Protein AF-0000000078261841 (afdb_homodimer)

Secondary structure (DSSP, 8-state):
-HHHHHHHHHHHHHHHHHHHHHHHHHHHHHHHHHHHHTTSTT-HHHHHHHHHHHHHHHHHHHHHHHHHHHHHHHHHHHHHHHHHHHHHHHHHHHHHHHHHHHHHH-/-HHHHHHHHHHHHHHHHHHHHHHHHHHHHHHHHHHHHTTSTT-HHHHHHHHHHHHHHHHHHHHHHHHHHHHHHHHHHHHHHHHHHHHHHHHHHHHHHHHHHHHHH-

Organism: Caenorhabditis remanei (NCBI:txid31234)

Sequence (212 aa):
MSTQEIVYHQQKIDQIVRKLVDLDLELENVRETLQELSSNPGDPVANQIRKNCERLVEFLWAFRRNLLNQKIISEHMVEILEVDYHLESEIAGLQLERQILRDHRCMSTQEIVYHQQKIDQIVRKLVDLDLELENVRETLQELSSNPGDPVANQIRKNCERLVEFLWAFRRNLLNQKIISEHMVEILEVDYHLESEIAGLQLERQILRDHRC

Radius of gyration: 27.61 Å; Cα contacts (8 Å, |Δi|>4): 151; chains: 2; bounding box: 21×91×56 Å

Solvent-accessible surface area (backbone atoms only — not comparable to full-atom values): 11273 Å² total; per-residue (Å²): 117,54,64,62,53,38,50,51,35,54,50,49,40,52,52,46,53,54,50,48,52,55,48,52,52,51,50,50,53,48,52,51,52,49,59,61,50,70,73,51,83,82,41,68,68,51,51,52,51,45,53,49,45,55,52,40,49,53,47,50,51,53,45,49,53,50,48,52,51,51,38,53,50,34,53,51,48,40,55,52,43,58,51,47,55,54,47,52,50,53,44,51,52,44,51,51,52,51,54,54,56,54,59,66,74,97,116,54,64,62,52,38,50,52,35,53,51,49,40,53,53,45,53,54,50,48,52,54,46,52,52,50,51,51,53,47,53,53,51,47,59,60,50,70,74,53,82,82,44,68,66,51,52,52,51,45,53,49,46,54,50,40,51,53,46,51,52,53,44,50,53,52,47,52,52,51,38,53,52,34,54,51,48,41,54,53,42,58,52,46,53,54,46,53,51,52,44,51,53,45,52,50,52,51,51,55,56,53,60,67,72,95

pLDDT: mean 90.57, std 9.35, range [51.12, 98.5]

Structure (mmCIF, N/CA/C/O backbone):
data_AF-0000000078261841-model_v1
#
loop_
_entity.id
_entity.type
_entity.pdbx_description
1 polymer 'Uncharacterized protein'
#
loop_
_atom_site.group_PDB
_atom_site.id
_atom_site.type_symbol
_atom_site.label_atom_id
_atom_site.label_alt_id
_atom_site.label_comp_id
_atom_site.label_asym_id
_atom_site.label_entity_id
_atom_site.label_seq_id
_atom_site.pdbx_PDB_ins_code
_atom_site.Cartn_x
_atom_site.Cartn_y
_atom_site.Cartn_z
_atom_site.occupancy
_atom_site.B_iso_or_equiv
_atom_site.auth_seq_id
_atom_site.auth_comp_id
_atom_site.auth_asym_id
_atom_site.auth_atom_id
_atom_site.pdbx_PDB_model_num
ATOM 1 N N . MET A 1 1 ? 2.568 -6.383 -14.93 1 58.72 1 MET A N 1
ATOM 2 C CA . MET A 1 1 ? 1.648 -5.625 -14.086 1 58.72 1 MET A CA 1
ATOM 3 C C . MET A 1 1 ? 2.342 -5.148 -12.812 1 58.72 1 MET A C 1
ATOM 5 O O . MET A 1 1 ? 2.207 -3.984 -12.43 1 58.72 1 MET A O 1
ATOM 9 N N . SER A 1 2 ? 3.473 -5.891 -12.43 1 72.06 2 SER A N 1
ATOM 10 C CA . SER A 1 2 ? 4.082 -5.641 -11.125 1 72.06 2 SER A CA 1
ATOM 11 C C . SER A 1 2 ? 5.008 -4.43 -11.172 1 72.06 2 SER A C 1
ATOM 13 O O . SER A 1 2 ? 5.035 -3.629 -10.234 1 72.06 2 SER A O 1
ATOM 15 N N . THR A 1 3 ? 5.422 -4.148 -12.406 1 82.44 3 THR A N 1
ATOM 16 C CA . THR A 1 3 ? 6.414 -3.08 -12.461 1 82.44 3 THR A CA 1
ATOM 17 C C . THR A 1 3 ? 5.754 -1.719 -12.273 1 82.44 3 THR A C 1
ATOM 19 O O . THR A 1 3 ? 6.277 -0.862 -11.562 1 82.44 3 THR A O 1
ATOM 22 N N . GLN A 1 4 ? 4.648 -1.583 -12.898 1 88.25 4 GLN A N 1
ATOM 23 C CA . GLN A 1 4 ? 3.924 -0.321 -12.773 1 88.25 4 GLN A CA 1
ATOM 24 C C . GLN A 1 4 ? 3.482 -0.08 -11.336 1 88.25 4 GLN A C 1
ATOM 26 O O . GLN A 1 4 ? 3.537 1.049 -10.844 1 88.25 4 GLN A O 1
ATOM 31 N N . GLU A 1 5 ? 3.086 -1.089 -10.719 1 92.81 5 GLU A N 1
ATOM 32 C CA . GLU A 1 5 ? 2.664 -0.975 -9.32 1 92.81 5 GLU A CA 1
ATOM 33 C C . GLU A 1 5 ? 3.842 -0.625 -8.422 1 92.81 5 GLU A C 1
ATOM 35 O O . GLU A 1 5 ? 3.707 0.188 -7.5 1 92.81 5 GLU A O 1
ATOM 40 N N . ILE A 1 6 ? 4.984 -1.213 -8.711 1 94.19 6 ILE A N 1
ATOM 41 C CA . ILE A 1 6 ? 6.188 -0.918 -7.941 1 94.19 6 ILE A CA 1
ATOM 42 C C . ILE A 1 6 ? 6.551 0.557 -8.094 1 94.19 6 ILE A C 1
ATOM 44 O O . ILE A 1 6 ? 6.82 1.244 -7.109 1 94.19 6 ILE A O 1
ATOM 48 N N . VAL A 1 7 ? 6.508 1.006 -9.289 1 95.19 7 VAL A N 1
ATOM 49 C CA . VAL A 1 7 ? 6.828 2.4 -9.57 1 95.19 7 VAL A CA 1
ATOM 50 C C . VAL A 1 7 ? 5.852 3.314 -8.828 1 95.19 7 VAL A C 1
ATOM 52 O O . VAL A 1 7 ? 6.254 4.328 -8.258 1 95.19 7 VAL A O 1
ATOM 55 N N . TYR A 1 8 ? 4.555 3 -8.914 1 94.62 8 TYR A N 1
ATOM 56 C CA . TYR A 1 8 ? 3.545 3.771 -8.203 1 94.62 8 TYR A CA 1
ATOM 57 C C . TYR A 1 8 ? 3.908 3.92 -6.734 1 94.62 8 TYR A C 1
ATOM 59 O O . TYR A 1 8 ? 3.889 5.027 -6.191 1 94.62 8 TYR A O 1
ATOM 67 N N . HIS A 1 9 ? 4.246 2.865 -6.098 1 96.56 9 HIS A N 1
ATOM 68 C CA . HIS A 1 9 ? 4.543 2.912 -4.668 1 96.56 9 HIS A CA 1
ATOM 69 C C . HIS A 1 9 ? 5.852 3.648 -4.402 1 96.56 9 HIS A C 1
ATOM 71 O O . HIS A 1 9 ? 5.984 4.34 -3.391 1 96.56 9 HIS A O 1
ATOM 77 N N . GLN A 1 10 ? 6.816 3.51 -5.277 1 96.81 10 GLN A N 1
ATOM 78 C CA . GLN A 1 10 ? 8.055 4.266 -5.133 1 96.81 10 GLN A CA 1
ATOM 79 C C . GLN A 1 10 ? 7.797 5.766 -5.242 1 96.81 10 GLN A C 1
ATOM 81 O O . GLN A 1 10 ? 8.359 6.555 -4.477 1 96.81 10 GLN A O 1
ATOM 86 N N . GLN A 1 11 ? 6.941 6.113 -6.129 1 96.56 11 GLN A N 1
ATOM 87 C CA . GLN A 1 11 ? 6.566 7.516 -6.273 1 96.56 11 GLN A CA 1
ATOM 88 C C . GLN A 1 11 ? 5.824 8.016 -5.035 1 96.56 11 GLN A C 1
ATOM 90 O O . GLN A 1 11 ? 6.031 9.148 -4.598 1 96.56 11 GLN A O 1
ATOM 95 N N . LYS A 1 12 ? 4.984 7.152 -4.613 1 96.44 12 LYS A N 1
ATOM 96 C CA . LYS A 1 12 ? 4.262 7.508 -3.393 1 96.44 12 LYS A CA 1
ATOM 97 C C . LYS A 1 12 ? 5.227 7.758 -2.236 1 96.44 12 LYS A C 1
ATOM 99 O O . LYS A 1 12 ? 5.055 8.711 -1.476 1 96.44 12 LYS A O 1
ATOM 104 N N . ILE A 1 13 ? 6.168 6.957 -2.074 1 98.12 13 ILE A N 1
ATOM 105 C CA . ILE A 1 13 ? 7.176 7.105 -1.03 1 98.12 13 ILE A CA 1
ATOM 106 C C . ILE A 1 13 ? 7.871 8.453 -1.172 1 98.12 13 ILE A C 1
ATOM 108 O O . ILE A 1 13 ? 8.031 9.188 -0.19 1 98.12 13 ILE A O 1
ATOM 112 N N . ASP A 1 14 ? 8.219 8.797 -2.322 1 97.81 14 ASP A N 1
ATOM 113 C CA . ASP A 1 14 ? 8.898 10.062 -2.576 1 97.81 14 ASP A CA 1
ATOM 114 C C . ASP A 1 14 ? 8 11.25 -2.199 1 97.81 14 ASP A C 1
ATOM 116 O O . ASP A 1 14 ? 8.477 12.227 -1.615 1 97.81 14 ASP A O 1
ATOM 120 N N . GLN A 1 15 ? 6.801 11.148 -2.6 1 96.44 15 GLN A N 1
ATOM 121 C CA . GLN A 1 15 ? 5.848 12.203 -2.27 1 96.44 15 GLN A CA 1
ATOM 122 C C . GLN A 1 15 ? 5.715 12.367 -0.758 1 96.44 15 GLN A C 1
ATOM 124 O O . GLN A 1 15 ? 5.641 13.492 -0.258 1 96.44 15 GLN A O 1
ATOM 129 N N . ILE A 1 16 ? 5.684 11.227 -0.113 1 97.69 16 ILE A N 1
ATOM 130 C CA . ILE A 1 16 ? 5.531 11.25 1.338 1 97.69 16 ILE A CA 1
ATOM 131 C C . ILE A 1 16 ? 6.758 11.898 1.973 1 97.69 16 ILE A C 1
ATOM 133 O O . ILE A 1 16 ? 6.629 12.711 2.895 1 97.69 16 ILE A O 1
ATOM 137 N N . VAL A 1 17 ? 7.895 11.609 1.517 1 98.5 17 VAL A N 1
ATOM 138 C CA . VAL A 1 17 ? 9.125 12.164 2.059 1 98.5 17 VAL A CA 1
ATOM 139 C C . VAL A 1 17 ? 9.125 13.68 1.899 1 98.5 17 VAL A C 1
ATOM 141 O O . VAL A 1 17 ? 9.492 14.406 2.824 1 98.5 17 VAL A O 1
ATOM 144 N N . ARG A 1 18 ? 8.703 14.211 0.771 1 97.69 18 ARG A N 1
ATOM 145 C CA . ARG A 1 18 ? 8.602 15.648 0.549 1 97.69 18 ARG A CA 1
ATOM 146 C C . ARG A 1 18 ? 7.602 16.281 1.51 1 97.69 18 ARG A C 1
ATOM 148 O O . ARG A 1 18 ? 7.875 17.344 2.096 1 97.69 18 ARG A O 1
ATOM 155 N N . LYS A 1 19 ? 6.516 15.57 1.661 1 96.88 19 LYS A N 1
ATOM 156 C CA . LYS A 1 19 ? 5.504 16.094 2.576 1 96.88 19 LYS A CA 1
ATOM 157 C C . LYS A 1 19 ? 6.031 16.141 4.008 1 96.88 19 LYS A C 1
ATOM 159 O O . LYS A 1 19 ? 5.695 17.062 4.762 1 96.88 19 LYS A O 1
ATOM 164 N N . LEU A 1 20 ? 6.809 15.188 4.352 1 98.06 20 LEU A N 1
ATOM 165 C CA . LEU A 1 20 ? 7.375 15.141 5.695 1 98.06 20 LEU A CA 1
ATOM 166 C C . LEU A 1 20 ? 8.305 16.328 5.93 1 98.06 20 LEU A C 1
ATOM 168 O O . LEU A 1 20 ? 8.289 16.938 7.004 1 98.06 20 LEU A O 1
ATOM 172 N N . VAL A 1 21 ? 9.07 16.656 5 1 97.94 21 VAL A N 1
ATOM 173 C CA . VAL A 1 21 ? 9.977 17.797 5.113 1 97.94 21 VAL A CA 1
ATOM 174 C C . VAL A 1 21 ? 9.172 19.078 5.305 1 97.94 21 VAL A C 1
ATOM 176 O O . VAL A 1 21 ? 9.492 19.891 6.176 1 97.94 21 VAL A O 1
ATOM 179 N N . ASP A 1 22 ? 8.164 19.266 4.457 1 96.19 22 ASP A N 1
ATOM 180 C CA . ASP A 1 22 ? 7.301 20.438 4.566 1 96.19 22 ASP A CA 1
ATOM 181 C C . ASP A 1 22 ? 6.664 20.516 5.949 1 96.19 22 ASP A C 1
ATOM 183 O O . ASP A 1 22 ? 6.559 21.609 6.527 1 96.19 22 ASP A O 1
ATOM 187 N N . LEU A 1 23 ? 6.223 19.375 6.406 1 96.94 23 LEU A N 1
ATOM 188 C CA . LEU A 1 23 ? 5.578 19.328 7.715 1 96.94 23 LEU A CA 1
ATOM 189 C C . LEU A 1 23 ? 6.559 19.703 8.82 1 96.94 23 LEU A C 1
ATOM 191 O O . LEU A 1 23 ? 6.188 20.391 9.773 1 96.94 23 LEU A O 1
ATOM 195 N N . ASP A 1 24 ? 7.723 19.266 8.75 1 96.75 24 ASP A N 1
ATOM 196 C CA . ASP A 1 24 ? 8.742 19.594 9.742 1 96.75 24 ASP A CA 1
ATOM 197 C C . ASP A 1 24 ? 9.023 21.094 9.758 1 96.75 24 ASP A C 1
ATOM 199 O O . ASP A 1 24 ? 9.203 21.688 10.828 1 96.75 24 ASP A O 1
ATOM 203 N N . LEU A 1 25 ? 9.016 21.688 8.594 1 96.75 25 LEU A N 1
ATOM 204 C CA . LEU A 1 25 ? 9.203 23.141 8.508 1 96.75 25 LEU A CA 1
ATOM 205 C C . LEU A 1 25 ? 8.031 23.875 9.156 1 96.75 25 LEU A C 1
ATOM 207 O O . LEU A 1 25 ? 8.242 24.844 9.883 1 96.75 25 LEU A O 1
ATOM 211 N N . GLU A 1 26 ? 6.852 23.391 8.875 1 95.88 26 GLU A N 1
ATOM 212 C CA . GLU A 1 26 ? 5.672 24 9.477 1 95.88 26 GLU A CA 1
ATOM 213 C C . GLU A 1 26 ? 5.699 23.875 11 1 95.88 26 GLU A C 1
ATOM 215 O O . GLU A 1 26 ? 5.348 24.812 11.711 1 95.88 26 GLU A O 1
ATOM 220 N N . LEU A 1 27 ? 6.07 22.75 11.477 1 96.62 27 LEU A N 1
ATOM 221 C CA . LEU A 1 27 ? 6.18 22.516 12.914 1 96.62 27 LEU A CA 1
ATOM 222 C C . LEU A 1 27 ? 7.168 23.484 13.547 1 96.62 27 LEU A C 1
ATOM 224 O O . LEU A 1 27 ? 6.895 24.062 14.602 1 96.62 27 LEU A O 1
ATOM 228 N N . GLU A 1 28 ? 8.234 23.734 12.914 1 95.75 28 GLU A N 1
ATOM 229 C CA . GLU A 1 28 ? 9.234 24.672 13.414 1 95.75 28 GLU A CA 1
ATOM 230 C C . GLU A 1 28 ? 8.688 26.094 13.453 1 95.75 28 GLU A C 1
ATOM 232 O O . GLU A 1 28 ? 8.891 26.828 14.43 1 95.75 28 GLU A O 1
ATOM 237 N N . ASN A 1 29 ? 8.031 26.438 12.406 1 93.44 29 ASN A N 1
ATOM 238 C CA . ASN A 1 29 ? 7.438 27.766 12.328 1 93.44 29 ASN A CA 1
ATOM 239 C C . ASN A 1 29 ? 6.441 28 13.461 1 93.44 29 ASN A C 1
ATOM 241 O O . ASN A 1 29 ? 6.434 29.062 14.078 1 93.44 29 ASN A O 1
ATOM 245 N N . VAL A 1 30 ? 5.617 27 13.695 1 94.12 30 VAL A N 1
ATOM 246 C CA . VAL A 1 30 ? 4.602 27.141 14.734 1 94.12 30 VAL A CA 1
ATOM 247 C C . VAL A 1 30 ? 5.27 27.188 16.109 1 94.12 30 VAL A C 1
ATOM 249 O O . VAL A 1 30 ? 4.852 27.953 16.984 1 94.12 30 VAL A O 1
ATOM 252 N N . ARG A 1 31 ? 6.305 26.469 16.312 1 90.88 31 ARG A N 1
ATOM 253 C CA . ARG A 1 31 ? 7.039 26.469 17.578 1 90.88 31 ARG A CA 1
ATOM 254 C C . ARG A 1 31 ? 7.691 27.812 17.844 1 90.88 31 ARG A C 1
ATOM 256 O O . ARG A 1 31 ? 7.715 28.297 18.984 1 90.88 31 ARG A O 1
ATOM 263 N N . GLU A 1 32 ? 8.203 28.453 16.797 1 89.62 32 GLU A N 1
ATOM 264 C CA . GLU A 1 32 ? 8.773 29.797 16.922 1 89.62 32 GLU A CA 1
ATOM 265 C C . GLU A 1 32 ? 7.715 30.812 17.328 1 89.62 32 GLU A C 1
ATOM 267 O O . GLU A 1 32 ? 7.973 31.672 18.188 1 89.62 32 GLU A O 1
ATOM 272 N N . THR A 1 33 ? 6.59 30.641 16.734 1 87.44 33 THR A N 1
ATOM 273 C CA . THR A 1 33 ? 5.484 31.531 17.078 1 87.44 33 THR A CA 1
ATOM 274 C C . THR A 1 33 ? 5.109 31.359 18.562 1 87.44 33 THR A C 1
ATOM 276 O O . THR A 1 33 ? 4.855 32.344 19.25 1 87.44 33 THR A O 1
ATOM 279 N N . LEU A 1 34 ? 5.09 30.156 18.984 1 89.38 34 LEU A N 1
ATOM 280 C CA . LEU A 1 34 ? 4.746 29.859 20.359 1 89.38 34 LEU A CA 1
ATOM 281 C C . LEU A 1 34 ? 5.773 30.453 21.312 1 89.38 34 LEU A C 1
ATOM 283 O O . LEU A 1 34 ? 5.418 30.969 22.375 1 89.38 34 LEU A O 1
ATOM 287 N N . GLN A 1 35 ? 6.973 30.453 20.953 1 86.81 35 GLN A N 1
ATOM 288 C CA . GLN A 1 35 ? 8.039 31.016 21.766 1 86.81 35 GLN A CA 1
ATOM 289 C C . GLN A 1 35 ? 7.922 32.531 21.875 1 86.81 35 GLN A C 1
ATOM 291 O O . GLN A 1 35 ? 8.156 33.094 22.953 1 86.81 35 GLN A O 1
ATOM 296 N N . GLU A 1 36 ? 7.469 33.219 20.812 1 82.31 36 GLU A N 1
ATOM 297 C CA . GLU A 1 36 ? 7.309 34.656 20.781 1 82.31 36 GLU A CA 1
ATOM 298 C C . GLU A 1 36 ? 6.121 35.094 21.641 1 82.31 36 GLU A C 1
ATOM 300 O O . GLU A 1 36 ? 6.168 36.156 22.266 1 82.31 36 GLU A O 1
ATOM 305 N N . LEU A 1 37 ? 5.098 34.281 21.672 1 80.44 37 LEU A N 1
ATOM 306 C CA . LEU A 1 37 ? 3.883 34.625 22.406 1 80.44 37 LEU A CA 1
ATOM 307 C C . LEU A 1 37 ? 4.09 34.438 23.906 1 80.44 37 LEU A C 1
ATOM 309 O O . LEU A 1 37 ? 3.377 35.031 24.719 1 80.44 37 LEU A O 1
ATOM 313 N N . SER A 1 38 ? 4.934 33.562 24.25 1 75 38 SER A N 1
ATOM 314 C CA . SER A 1 38 ? 5.191 33.312 25.672 1 75 38 SER A CA 1
ATOM 315 C C . SER A 1 38 ? 5.793 34.531 26.344 1 75 38 SER A C 1
ATOM 317 O O . SER A 1 38 ? 5.73 34.656 27.562 1 75 38 SER A O 1
ATOM 319 N N . SER A 1 39 ? 6.109 35.594 25.531 1 71.12 39 SER A N 1
ATOM 320 C CA . SER A 1 39 ? 6.762 36.781 26.094 1 71.12 39 SER A CA 1
ATOM 321 C C . SER A 1 39 ? 5.734 37.844 26.5 1 71.12 39 SER A C 1
ATOM 323 O O . SER A 1 39 ? 6.078 38.812 27.156 1 71.12 39 SER A O 1
ATOM 325 N N . ASN A 1 40 ? 4.434 37.781 26.078 1 67.25 40 ASN A N 1
ATOM 326 C CA . ASN A 1 40 ? 3.422 38.75 26.469 1 67.25 40 ASN A CA 1
ATOM 327 C C . ASN A 1 40 ? 2.23 38.062 27.141 1 67.25 40 ASN A C 1
ATOM 329 O O . ASN A 1 40 ? 1.163 37.938 26.547 1 67.25 40 ASN A O 1
ATOM 333 N N . PRO A 1 41 ? 2.445 37.844 28.5 1 69.19 41 PRO A N 1
ATOM 334 C CA . PRO A 1 41 ? 1.366 37.156 29.219 1 69.19 41 PRO A CA 1
ATOM 335 C C . PRO A 1 41 ? 0.189 38.094 29.531 1 69.19 41 PRO A C 1
ATOM 337 O O . PRO A 1 41 ? 0.374 39.312 29.688 1 69.19 41 PRO A O 1
ATOM 340 N N . GLY A 1 42 ? -1.005 37.75 29.203 1 73.25 42 GLY A N 1
ATOM 341 C CA . GLY A 1 42 ? -2.188 38.469 29.641 1 73.25 42 GLY A CA 1
ATOM 342 C C . GLY A 1 42 ? -3.086 38.906 28.5 1 73.25 42 GLY A C 1
ATOM 343 O O . GLY A 1 42 ? -4.227 39.312 28.719 1 73.25 42 GLY A O 1
ATOM 344 N N . ASP A 1 43 ? -2.598 39 27.359 1 78 43 ASP A N 1
ATOM 345 C CA . ASP A 1 43 ? -3.414 39.375 26.219 1 78 43 ASP A CA 1
ATOM 346 C C . ASP A 1 43 ? -4.32 38.219 25.797 1 78 43 ASP A C 1
ATOM 348 O O . ASP A 1 43 ? -3.84 37.156 25.422 1 78 43 ASP A O 1
ATOM 352 N N . PRO A 1 44 ? -5.664 38.406 25.984 1 82 44 PRO A N 1
ATOM 353 C CA . PRO A 1 44 ? -6.602 37.312 25.641 1 82 44 PRO A CA 1
ATOM 354 C C . PRO A 1 44 ? -6.43 36.844 24.203 1 82 44 PRO A C 1
ATOM 356 O O . PRO A 1 44 ? -6.609 35.625 23.922 1 82 44 PRO A O 1
ATOM 359 N N . VAL A 1 45 ? -6.125 37.781 23.344 1 80.25 45 VAL A N 1
ATOM 360 C CA . VAL A 1 45 ? -5.914 37.375 21.938 1 80.25 45 VAL A CA 1
ATOM 361 C C . VAL A 1 45 ? -4.645 36.562 21.828 1 80.25 45 VAL A C 1
ATOM 363 O O . VAL A 1 45 ? -4.621 35.531 21.109 1 80.25 45 VAL A O 1
ATOM 366 N N . ALA A 1 46 ? -3.607 36.938 22.562 1 82.25 46 ALA A N 1
ATOM 367 C CA . ALA A 1 46 ? -2.361 36.156 22.562 1 82.25 46 ALA A CA 1
ATOM 368 C C . ALA A 1 46 ? -2.574 34.781 23.125 1 82.25 46 ALA A C 1
ATOM 370 O O . ALA A 1 46 ? -2.002 33.812 22.625 1 82.25 46 ALA A O 1
ATOM 371 N N . ASN A 1 47 ? -3.451 34.656 24.094 1 85.62 47 ASN A N 1
ATOM 372 C CA . ASN A 1 47 ? -3.762 33.344 24.688 1 85.62 47 ASN A CA 1
ATOM 373 C C . ASN A 1 47 ? -4.516 32.469 23.719 1 85.62 47 ASN A C 1
ATOM 375 O O . ASN A 1 47 ? -4.281 31.25 23.672 1 85.62 47 ASN A O 1
ATOM 379 N N . GLN A 1 48 ? -5.414 33.062 22.984 1 87.75 48 GLN A N 1
ATOM 380 C CA . GLN A 1 48 ? -6.156 32.281 21.984 1 87.75 48 GLN A CA 1
ATOM 381 C C . GLN A 1 48 ? -5.238 31.797 20.875 1 87.75 48 GLN A C 1
ATOM 383 O O . GLN A 1 48 ? -5.359 30.656 20.422 1 87.75 48 GLN A O 1
ATOM 388 N N . ILE A 1 49 ? -4.32 32.625 20.469 1 88.31 49 ILE A N 1
ATOM 389 C CA . ILE A 1 49 ? -3.361 32.25 19.438 1 88.31 49 ILE A CA 1
ATOM 390 C C . ILE A 1 49 ? -2.479 31.125 19.953 1 88.31 49 ILE A C 1
ATOM 392 O O . ILE A 1 49 ? -2.201 30.172 19.219 1 88.31 49 ILE A O 1
ATOM 396 N N . ARG A 1 50 ? -2.105 31.266 21.188 1 89.56 50 ARG A N 1
ATOM 397 C CA . ARG A 1 50 ? -1.265 30.234 21.797 1 89.56 50 ARG A CA 1
ATOM 398 C C . ARG A 1 50 ? -1.975 28.891 21.812 1 89.56 50 ARG A C 1
ATOM 400 O O . ARG A 1 50 ? -1.394 27.875 21.422 1 89.56 50 ARG A O 1
ATOM 407 N N . LYS A 1 51 ? -3.201 28.875 22.172 1 91.12 51 LYS A N 1
ATOM 408 C CA . LYS A 1 51 ? -3.979 27.641 22.234 1 91.12 51 LYS A CA 1
ATOM 409 C C . LYS A 1 51 ? -4.129 27.016 20.844 1 91.12 51 LYS A C 1
ATOM 411 O O . LYS A 1 51 ? -4.027 25.797 20.688 1 91.12 51 LYS A O 1
ATOM 416 N N . ASN A 1 52 ? -4.371 27.891 19.859 1 93.12 52 ASN A N 1
ATOM 417 C CA . ASN A 1 52 ? -4.484 27.438 18.484 1 93.12 52 ASN A CA 1
ATOM 418 C C . ASN A 1 52 ? -3.182 26.812 17.984 1 93.12 52 ASN A C 1
ATOM 420 O O . ASN A 1 52 ? -3.193 25.766 17.328 1 93.12 52 ASN A O 1
ATOM 424 N N . CYS A 1 53 ? -2.139 27.422 18.312 1 94.06 53 CYS A N 1
ATOM 425 C CA . CYS A 1 53 ? -0.832 26.922 17.906 1 94.06 53 CYS A CA 1
ATOM 426 C C . CYS A 1 53 ? -0.531 25.578 18.578 1 94.06 53 CYS A C 1
ATOM 428 O O . CYS A 1 53 ? -0.009 24.672 17.938 1 94.06 53 CYS A O 1
ATOM 430 N N . GLU A 1 54 ? -0.857 25.5 19.844 1 94 54 GLU A N 1
ATOM 431 C CA . GLU A 1 54 ? -0.631 24.25 20.562 1 94 54 GLU A CA 1
ATOM 432 C C . GLU A 1 54 ? -1.432 23.109 19.938 1 94 54 GLU A C 1
ATOM 434 O O . GLU A 1 54 ? -0.913 22 19.766 1 94 54 GLU A O 1
ATOM 439 N N . ARG A 1 55 ? -2.656 23.344 19.594 1 95.5 55 ARG A N 1
ATOM 440 C CA . ARG A 1 55 ? -3.484 22.344 18.938 1 95.5 55 ARG A CA 1
ATOM 441 C C . ARG A 1 55 ? -2.912 21.984 17.562 1 95.5 55 ARG A C 1
ATOM 443 O O . ARG A 1 55 ? -2.883 20.812 17.188 1 95.5 55 ARG A O 1
ATOM 450 N N . LEU A 1 56 ? -2.549 22.984 16.859 1 96.62 56 LEU A N 1
ATOM 451 C CA . LEU A 1 56 ? -1.971 22.766 15.539 1 96.62 56 LEU A CA 1
ATOM 452 C C . LEU A 1 56 ? -0.741 21.875 15.625 1 96.62 56 LEU A C 1
ATOM 454 O O . LEU A 1 56 ? -0.575 20.953 14.812 1 96.62 56 LEU A O 1
ATOM 458 N N . VAL A 1 57 ? 0.109 22.156 16.609 1 96.81 57 VAL A N 1
ATOM 459 C CA . VAL A 1 57 ? 1.298 21.328 16.797 1 96.81 57 VAL A CA 1
ATOM 460 C C . VAL A 1 57 ? 0.891 19.875 17 1 96.81 57 VAL A C 1
ATOM 462 O O . VAL A 1 57 ? 1.486 18.969 16.422 1 96.81 57 VAL A O 1
ATOM 465 N N . GLU A 1 58 ? -0.129 19.625 17.766 1 96.88 58 GLU A N 1
ATOM 466 C CA . GLU A 1 58 ? -0.606 18.281 18.031 1 96.88 58 GLU A CA 1
ATOM 467 C C . GLU A 1 58 ? -1.076 17.594 16.75 1 96.88 58 GLU A C 1
ATOM 469 O O . GLU A 1 58 ? -0.725 16.438 16.484 1 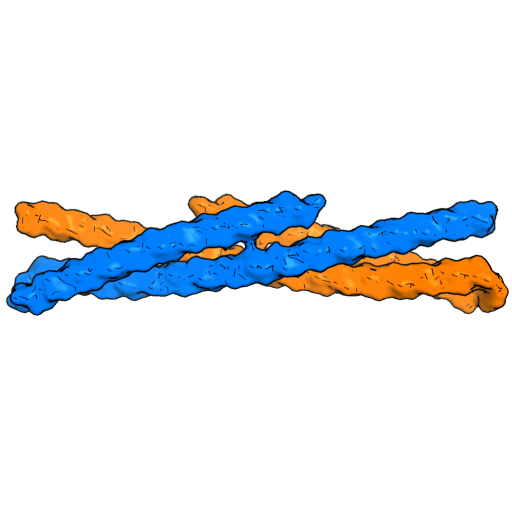96.88 58 GLU A O 1
ATOM 474 N N . PHE A 1 59 ? -1.812 18.266 16 1 97.44 59 PHE A N 1
ATOM 475 C CA . PHE A 1 59 ? -2.342 17.703 14.773 1 97.44 59 PHE A CA 1
ATOM 476 C C . PHE A 1 59 ? -1.231 17.484 13.75 1 97.44 59 PHE A C 1
ATOM 478 O O . PHE A 1 59 ? -1.255 16.516 12.992 1 97.44 59 PHE A O 1
ATOM 485 N N . LEU A 1 60 ? -0.318 18.391 13.672 1 97.69 60 LEU A N 1
ATOM 486 C CA . LEU A 1 60 ? 0.804 18.234 12.75 1 97.69 60 LEU A CA 1
ATOM 487 C C . LEU A 1 60 ? 1.63 17 13.109 1 97.69 60 LEU A C 1
ATOM 489 O O . LEU A 1 60 ? 2.041 16.25 12.219 1 97.69 60 LEU A O 1
ATOM 493 N N . TRP A 1 61 ? 1.811 16.781 14.375 1 97.75 61 TRP A N 1
ATOM 494 C CA . TRP A 1 61 ? 2.545 15.594 14.805 1 97.75 61 TRP A CA 1
ATOM 495 C C . TRP A 1 61 ? 1.777 14.328 14.461 1 97.75 61 TRP A C 1
ATOM 497 O O . TRP A 1 61 ? 2.369 13.336 14.031 1 97.75 61 TRP A O 1
ATOM 507 N N . ALA A 1 62 ? 0.508 14.32 14.711 1 97.56 62 ALA A N 1
ATOM 508 C CA . ALA A 1 62 ? -0.323 13.172 14.352 1 97.56 62 ALA A CA 1
ATOM 509 C C . ALA A 1 62 ? -0.252 12.883 12.859 1 97.56 62 ALA A C 1
ATOM 511 O O . ALA A 1 62 ? -0.144 11.727 12.445 1 97.56 62 ALA A O 1
ATOM 512 N N . PHE A 1 63 ? -0.303 13.914 12.055 1 97.69 63 PHE A N 1
ATOM 513 C CA . PHE A 1 63 ? -0.228 13.781 10.602 1 97.69 63 PHE A CA 1
ATOM 514 C C . PHE A 1 63 ? 1.124 13.219 10.18 1 97.69 63 PHE A C 1
ATOM 516 O O . PHE A 1 63 ? 1.196 12.344 9.312 1 97.69 63 PHE A O 1
ATOM 523 N N . ARG A 1 64 ? 2.174 13.688 10.773 1 97.62 64 ARG A N 1
ATOM 524 C CA . ARG A 1 64 ? 3.518 13.195 10.492 1 97.62 64 ARG A CA 1
ATOM 525 C C . ARG A 1 64 ? 3.617 11.695 10.766 1 97.62 64 ARG A C 1
ATOM 527 O O . ARG A 1 64 ? 4.184 10.953 9.961 1 97.62 64 ARG A O 1
ATOM 534 N N . ARG A 1 65 ? 3.053 11.273 11.867 1 97.56 65 ARG A N 1
ATOM 535 C CA . ARG A 1 65 ? 3.057 9.859 12.211 1 97.56 65 ARG A CA 1
ATOM 536 C C . ARG A 1 65 ? 2.293 9.039 11.172 1 97.56 65 ARG A C 1
ATOM 538 O O . ARG A 1 65 ? 2.73 7.957 10.789 1 97.56 65 ARG A O 1
ATOM 545 N N . ASN A 1 66 ? 1.216 9.633 10.805 1 97.44 66 ASN A N 1
ATOM 546 C CA . ASN A 1 66 ? 0.412 8.961 9.789 1 97.44 66 ASN A CA 1
ATOM 547 C C . ASN A 1 66 ? 1.177 8.812 8.477 1 97.44 66 ASN A C 1
ATOM 549 O O . ASN A 1 66 ? 1.107 7.77 7.824 1 97.44 66 ASN A O 1
ATOM 553 N N . LEU A 1 67 ? 1.842 9.82 8.094 1 97.5 67 LEU A N 1
ATOM 554 C CA . LEU A 1 67 ? 2.648 9.789 6.883 1 97.5 67 LEU A CA 1
ATOM 555 C C . LEU A 1 67 ? 3.758 8.75 6.988 1 97.5 67 LEU A C 1
ATOM 557 O O . LEU A 1 67 ? 4.031 8.023 6.031 1 97.5 67 LEU A O 1
ATOM 561 N N . LEU A 1 68 ? 4.371 8.695 8.102 1 97.94 68 LEU A N 1
ATOM 562 C CA . LEU A 1 68 ? 5.418 7.699 8.312 1 97.94 68 LEU A CA 1
ATOM 563 C C . LEU A 1 68 ? 4.855 6.289 8.172 1 97.94 68 LEU A C 1
ATOM 565 O O . LEU A 1 68 ? 5.484 5.422 7.562 1 97.94 68 LEU A O 1
ATOM 569 N N . ASN A 1 69 ? 3.725 6.047 8.734 1 97.75 69 ASN A N 1
ATOM 570 C CA . ASN A 1 69 ? 3.07 4.75 8.586 1 97.75 69 ASN A CA 1
ATOM 571 C C . ASN A 1 69 ? 2.791 4.426 7.125 1 97.75 69 ASN A C 1
ATOM 573 O O . ASN A 1 69 ? 3.016 3.297 6.684 1 97.75 69 ASN A O 1
ATOM 577 N N . GLN A 1 70 ? 2.281 5.387 6.406 1 97.25 70 GLN A N 1
ATOM 578 C CA . GLN A 1 70 ? 2.031 5.203 4.98 1 97.25 70 GLN A CA 1
ATOM 579 C C . GLN A 1 70 ? 3.312 4.824 4.242 1 97.25 70 GLN A C 1
ATOM 581 O O . GLN A 1 70 ? 3.297 3.957 3.365 1 97.25 70 GLN A O 1
ATOM 586 N N . LYS A 1 71 ? 4.344 5.504 4.562 1 98.06 71 LYS A N 1
ATOM 587 C CA . LYS A 1 71 ? 5.629 5.227 3.926 1 98.06 71 LYS A CA 1
ATOM 588 C C . LYS A 1 71 ? 6.066 3.785 4.172 1 98.06 71 LYS A C 1
ATOM 590 O O . LYS A 1 71 ? 6.453 3.08 3.238 1 98.06 71 LYS A O 1
ATOM 595 N N . ILE A 1 72 ? 6.016 3.355 5.387 1 98.12 72 ILE A N 1
ATOM 596 C CA . ILE A 1 72 ? 6.418 2.006 5.77 1 98.12 72 ILE A CA 1
ATOM 597 C C . ILE A 1 72 ? 5.574 0.982 5.012 1 98.12 72 ILE A C 1
ATOM 599 O O . ILE A 1 72 ? 6.105 0.005 4.48 1 98.12 72 ILE A O 1
ATOM 603 N N . ILE A 1 73 ? 4.324 1.241 4.945 1 97.94 73 ILE A N 1
ATOM 604 C CA . ILE A 1 73 ? 3.406 0.338 4.262 1 97.94 73 ILE A CA 1
ATOM 605 C C . ILE A 1 73 ? 3.756 0.276 2.775 1 97.94 73 ILE A C 1
ATOM 607 O O . ILE A 1 73 ? 3.783 -0.806 2.184 1 97.94 73 ILE A O 1
ATOM 611 N N . SER A 1 74 ? 3.98 1.374 2.227 1 97.69 74 SER A N 1
ATOM 612 C CA . SER A 1 74 ? 4.348 1.421 0.814 1 97.69 74 SER A CA 1
ATOM 613 C C . SER A 1 74 ? 5.66 0.691 0.56 1 97.69 74 SER A C 1
ATOM 615 O O . SER A 1 74 ? 5.805 -0.011 -0.443 1 97.69 74 SER A O 1
ATOM 617 N N . GLU A 1 75 ? 6.594 0.878 1.423 1 97.56 75 GLU A N 1
ATOM 618 C CA . GLU A 1 75 ? 7.867 0.181 1.294 1 97.56 75 GLU A CA 1
ATOM 619 C C . GLU A 1 75 ? 7.684 -1.331 1.382 1 97.56 75 GLU A C 1
ATOM 621 O O . GLU A 1 75 ? 8.305 -2.084 0.628 1 97.56 75 GLU A O 1
ATOM 626 N N . HIS A 1 76 ? 6.844 -1.739 2.281 1 97.31 76 HIS A N 1
ATOM 627 C CA . HIS A 1 76 ? 6.543 -3.162 2.396 1 97.31 76 HIS A CA 1
ATOM 628 C C . HIS A 1 76 ? 5.883 -3.691 1.13 1 97.31 76 HIS A C 1
ATOM 630 O O . HIS A 1 76 ? 6.156 -4.816 0.705 1 97.31 76 HIS A O 1
ATOM 636 N N . MET A 1 77 ? 4.98 -2.879 0.627 1 97.06 77 MET A N 1
ATOM 637 C CA . MET A 1 77 ? 4.309 -3.297 -0.601 1 97.06 77 MET A CA 1
ATOM 638 C C . MET A 1 77 ? 5.316 -3.502 -1.728 1 97.06 77 MET A C 1
ATOM 640 O O . MET A 1 77 ? 5.215 -4.465 -2.488 1 97.06 77 MET A O 1
ATOM 644 N N . VAL A 1 78 ? 6.25 -2.611 -1.887 1 96.38 78 VAL A N 1
ATOM 645 C CA . VAL A 1 78 ? 7.273 -2.729 -2.92 1 96.38 78 VAL A CA 1
ATOM 646 C C . VAL A 1 78 ? 8.008 -4.062 -2.773 1 96.38 78 VAL A C 1
ATOM 648 O O . VAL A 1 78 ? 8.203 -4.777 -3.756 1 96.38 78 VAL A O 1
ATOM 651 N N . GLU A 1 79 ? 8.359 -4.441 -1.565 1 95.06 79 GLU A N 1
ATOM 652 C CA . GLU A 1 79 ? 9.078 -5.691 -1.309 1 95.06 79 GLU A CA 1
ATOM 653 C C . GLU A 1 79 ? 8.25 -6.898 -1.738 1 95.06 79 GLU A C 1
ATOM 655 O O . GLU A 1 79 ? 8.766 -7.809 -2.387 1 95.06 79 GLU A O 1
ATOM 660 N N . ILE A 1 80 ? 7.055 -6.828 -1.37 1 96.44 80 ILE A N 1
ATOM 661 C CA . ILE A 1 80 ? 6.172 -7.953 -1.662 1 96.44 80 ILE A CA 1
ATOM 662 C C . ILE A 1 80 ? 5.973 -8.07 -3.17 1 96.44 80 ILE A C 1
ATOM 664 O O . ILE A 1 80 ? 5.926 -9.18 -3.711 1 96.44 80 ILE A O 1
ATOM 668 N N . LEU A 1 81 ? 5.812 -6.988 -3.85 1 95.62 81 LEU A N 1
ATOM 669 C CA . LEU A 1 81 ? 5.586 -6.984 -5.293 1 95.62 81 LEU A CA 1
ATOM 670 C C . LEU A 1 81 ? 6.82 -7.484 -6.035 1 95.62 81 LEU A C 1
ATOM 672 O O . LEU A 1 81 ? 6.703 -8.102 -7.094 1 95.62 81 LEU A O 1
ATOM 676 N N . GLU A 1 82 ? 7.992 -7.199 -5.5 1 93.31 82 GLU A N 1
ATOM 677 C CA . GLU A 1 82 ? 9.219 -7.703 -6.113 1 93.31 82 GLU A CA 1
ATOM 678 C C . GLU A 1 82 ? 9.273 -9.227 -6.062 1 93.31 82 GLU A C 1
ATOM 680 O O . GLU A 1 82 ? 9.719 -9.867 -7.016 1 93.31 82 GLU A O 1
ATOM 685 N N . VAL A 1 83 ? 8.836 -9.781 -5.02 1 93.94 83 VAL A N 1
ATOM 686 C CA . VAL A 1 83 ? 8.766 -11.227 -4.891 1 93.94 83 VAL A CA 1
ATOM 687 C C . VAL A 1 83 ? 7.719 -11.789 -5.852 1 93.94 83 VAL A C 1
ATOM 689 O O . VAL A 1 83 ? 7.918 -12.844 -6.449 1 93.94 83 VAL A O 1
ATOM 692 N N . ASP A 1 84 ? 6.668 -11.047 -6.031 1 93.12 84 ASP A N 1
ATOM 693 C CA . ASP A 1 84 ? 5.551 -11.453 -6.879 1 93.12 84 ASP A CA 1
ATOM 694 C C . ASP A 1 84 ? 6.02 -11.75 -8.297 1 93.12 84 ASP A C 1
ATOM 696 O O . ASP A 1 84 ? 5.598 -12.742 -8.898 1 93.12 84 ASP A O 1
ATOM 700 N N . TYR A 1 85 ? 6.887 -10.953 -8.734 1 86.62 85 TYR A N 1
ATOM 701 C CA . TYR A 1 85 ? 7.375 -11.109 -10.094 1 86.62 85 TYR A CA 1
ATOM 702 C C . TYR A 1 85 ? 8.094 -12.438 -10.273 1 86.62 85 TYR A C 1
ATOM 704 O O . TYR A 1 85 ? 7.887 -13.133 -11.273 1 86.62 85 TYR A O 1
ATOM 712 N N . HIS A 1 86 ? 8.875 -12.766 -9.359 1 90.5 86 HIS A N 1
ATOM 713 C CA . HIS A 1 86 ? 9.617 -14.016 -9.414 1 90.5 86 HIS A CA 1
ATOM 714 C C . HIS A 1 86 ? 8.68 -15.219 -9.344 1 90.5 86 HIS A C 1
ATOM 716 O O . HIS A 1 86 ? 8.812 -16.156 -10.125 1 90.5 86 HIS A O 1
ATOM 722 N N . LEU A 1 87 ? 7.746 -15.195 -8.469 1 95 87 LEU A N 1
ATOM 723 C CA . LEU A 1 87 ? 6.797 -16.281 -8.305 1 95 87 LEU A CA 1
ATOM 724 C C . LEU A 1 87 ? 5.98 -16.484 -9.578 1 95 87 LEU A C 1
ATOM 726 O O . LEU A 1 87 ? 5.809 -17.625 -10.039 1 95 87 LEU A O 1
ATOM 730 N N . GLU A 1 88 ? 5.543 -15.461 -10.164 1 92.62 88 GLU A N 1
ATOM 731 C CA . GLU A 1 88 ? 4.762 -15.555 -11.398 1 92.62 88 GLU A CA 1
ATOM 732 C C . GLU A 1 88 ? 5.582 -16.172 -12.523 1 92.62 88 GLU A C 1
ATOM 734 O O . GLU A 1 88 ? 5.062 -16.969 -13.305 1 92.62 88 GLU A O 1
ATOM 739 N N . SER A 1 89 ? 6.836 -15.742 -12.539 1 91.44 89 SER A N 1
ATOM 740 C CA . SER A 1 89 ? 7.711 -16.281 -13.57 1 91.44 89 SER A CA 1
ATOM 741 C C . SER A 1 89 ? 7.918 -17.781 -13.398 1 91.44 89 SER A C 1
ATOM 743 O O . SER A 1 89 ? 7.863 -18.531 -14.375 1 91.44 89 SER A O 1
ATOM 745 N N . GLU A 1 90 ? 8.148 -18.219 -12.195 1 94.19 90 GLU A N 1
ATOM 746 C CA . GLU A 1 90 ? 8.328 -19.641 -11.906 1 94.19 90 GLU A CA 1
ATOM 747 C C . GLU A 1 90 ? 7.066 -20.438 -12.242 1 94.19 90 GLU A C 1
ATOM 749 O O . GLU A 1 90 ? 7.141 -21.484 -12.875 1 94.19 90 GLU A O 1
ATOM 754 N N . ILE A 1 91 ? 5.969 -19.938 -11.867 1 95.56 91 ILE A N 1
ATOM 755 C CA . ILE A 1 91 ? 4.695 -20.594 -12.109 1 95.56 91 ILE A CA 1
ATOM 756 C C . ILE A 1 91 ? 4.469 -20.734 -13.617 1 95.56 91 ILE A C 1
ATOM 758 O O . ILE A 1 91 ? 4.09 -21.797 -14.102 1 95.56 91 ILE A O 1
ATOM 762 N N . ALA A 1 92 ? 4.691 -19.672 -14.312 1 93.88 92 ALA A N 1
ATOM 763 C CA . ALA A 1 92 ? 4.531 -19.703 -15.766 1 93.88 92 ALA A CA 1
ATOM 764 C C . ALA A 1 92 ? 5.43 -20.766 -16.406 1 93.88 92 ALA A C 1
ATOM 766 O O . ALA A 1 92 ? 5 -21.484 -17.297 1 93.88 92 ALA A O 1
ATOM 767 N N . GLY A 1 93 ? 6.66 -20.797 -15.977 1 93.12 93 GLY A N 1
ATOM 768 C CA . GLY A 1 93 ? 7.582 -21.812 -16.469 1 93.12 93 GLY A CA 1
ATOM 769 C C . GLY A 1 93 ? 7.109 -23.234 -16.219 1 93.12 93 GLY A C 1
ATOM 770 O O . GLY A 1 93 ? 7.16 -24.078 -17.109 1 93.12 93 GLY A O 1
ATOM 771 N N . LEU A 1 94 ? 6.633 -23.469 -15.086 1 93.88 94 LEU A N 1
ATOM 772 C CA . LEU A 1 94 ? 6.168 -24.797 -14.711 1 93.88 94 LEU A CA 1
ATOM 773 C C . LEU A 1 94 ? 4.895 -25.156 -15.461 1 93.88 94 LEU A C 1
ATOM 775 O O . LEU A 1 94 ? 4.703 -26.312 -15.844 1 93.88 94 LEU A O 1
ATOM 779 N N . GLN A 1 95 ? 4.066 -24.234 -15.648 1 91.62 95 GLN A N 1
ATOM 780 C CA . GLN A 1 95 ? 2.846 -24.469 -16.406 1 91.62 95 GLN A CA 1
ATOM 781 C C . GLN A 1 95 ? 3.164 -24.812 -17.859 1 91.62 95 GLN A C 1
ATOM 783 O O . GLN A 1 95 ? 2.529 -25.688 -18.453 1 91.62 95 GLN A O 1
ATOM 788 N N . LEU A 1 96 ? 4.098 -24.125 -18.375 1 91.44 96 LEU A N 1
ATOM 789 C CA . LEU A 1 96 ? 4.527 -24.422 -19.75 1 91.44 96 LEU A CA 1
ATOM 790 C C . LEU A 1 96 ? 5.102 -25.828 -19.844 1 91.44 96 LEU A C 1
ATOM 792 O O . LEU A 1 96 ? 4.781 -26.562 -20.766 1 91.44 96 LEU A O 1
ATOM 796 N N . GLU A 1 97 ? 5.902 -26.203 -18.938 1 89.12 97 GLU A N 1
ATOM 797 C CA . GLU A 1 97 ? 6.48 -27.547 -18.906 1 89.12 97 GLU A CA 1
ATOM 798 C C . GLU A 1 97 ? 5.391 -28.609 -18.781 1 89.12 97 GLU A C 1
ATOM 800 O O . GLU A 1 97 ? 5.457 -29.656 -19.438 1 89.12 97 GLU A O 1
ATOM 805 N N . ARG A 1 98 ? 4.445 -28.281 -18.031 1 85.19 98 ARG A N 1
ATOM 806 C CA . ARG A 1 98 ? 3.32 -29.203 -17.859 1 85.19 98 ARG A CA 1
ATOM 807 C C . ARG A 1 98 ? 2.564 -29.391 -19.172 1 85.19 98 ARG A C 1
ATOM 809 O O . ARG A 1 98 ? 2.195 -30.516 -19.516 1 85.19 98 ARG A O 1
ATOM 816 N N . GLN A 1 99 ? 2.393 -28.391 -19.859 1 85.06 99 GLN A N 1
ATOM 817 C CA . GLN A 1 99 ? 1.684 -28.453 -21.125 1 85.06 99 GLN A CA 1
ATOM 818 C C . GLN A 1 99 ? 2.484 -29.234 -22.172 1 85.06 99 GLN A C 1
ATOM 820 O O . GLN A 1 99 ? 1.929 -30.047 -22.906 1 85.06 99 GLN A O 1
ATOM 825 N N . ILE A 1 100 ? 3.779 -29.125 -22.156 1 85.56 100 ILE A N 1
ATOM 826 C CA . ILE A 1 100 ? 4.66 -29.812 -23.094 1 85.56 100 ILE A CA 1
ATOM 827 C C . ILE A 1 100 ? 4.641 -31.312 -22.797 1 85.56 100 ILE A C 1
ATOM 829 O O . ILE A 1 100 ? 4.535 -32.125 -23.719 1 85.56 100 ILE A O 1
ATOM 833 N N . LEU A 1 101 ? 4.633 -31.688 -21.594 1 81.75 101 LEU A N 1
ATOM 834 C CA . LEU A 1 101 ? 4.648 -33.094 -21.203 1 81.75 101 LEU A CA 1
ATOM 835 C C . LEU A 1 101 ? 3.307 -33.75 -21.5 1 81.75 101 LEU A C 1
ATOM 837 O O . LEU A 1 101 ? 3.26 -34.906 -21.906 1 81.75 101 LEU A O 1
ATOM 841 N N . ARG A 1 102 ? 2.281 -33.031 -21.453 1 78.12 102 ARG A N 1
ATOM 842 C CA . ARG A 1 102 ? 0.953 -33.562 -21.766 1 78.12 102 ARG A CA 1
ATOM 843 C C . ARG A 1 102 ? 0.781 -33.781 -23.266 1 78.12 102 ARG A C 1
ATOM 845 O O . ARG A 1 102 ? 0.18 -34.781 -23.688 1 78.12 102 ARG A O 1
ATOM 852 N N . ASP A 1 103 ? 1.31 -32.938 -24.016 1 77.81 103 ASP A N 1
ATOM 853 C CA . ASP A 1 103 ? 1.204 -33.031 -25.469 1 77.81 103 ASP A CA 1
ATOM 854 C C . ASP A 1 103 ? 2.047 -34.188 -26 1 77.81 103 ASP A C 1
ATOM 856 O O . ASP A 1 103 ? 1.702 -34.812 -27.016 1 77.81 103 ASP A O 1
ATOM 860 N N . HIS A 1 104 ? 3.047 -34.562 -25.297 1 73.19 104 HIS A N 1
ATOM 861 C CA . HIS A 1 104 ? 3.906 -35.656 -25.734 1 73.19 104 HIS A CA 1
ATOM 862 C C . HIS A 1 104 ? 3.334 -37 -25.328 1 73.19 104 HIS A C 1
ATOM 864 O O . HIS A 1 104 ? 3.729 -38.031 -25.859 1 73.19 104 HIS A O 1
ATOM 870 N N . ARG A 1 105 ? 2.498 -37 -24.312 1 65.56 105 ARG A N 1
ATOM 871 C CA . ARG A 1 105 ? 1.861 -38.25 -23.906 1 65.56 105 ARG A CA 1
ATOM 872 C C . ARG A 1 105 ? 0.702 -38.594 -24.844 1 65.56 105 ARG A C 1
ATOM 874 O O . ARG A 1 105 ? 0.198 -39.719 -24.812 1 65.56 105 ARG A O 1
ATOM 881 N N . CYS A 1 106 ? 0.272 -37.688 -25.578 1 51.12 106 CYS A N 1
ATOM 882 C CA . CYS A 1 106 ? -0.698 -38.031 -26.594 1 51.12 106 CYS A CA 1
ATOM 883 C C . CYS A 1 106 ? 0.002 -38.5 -27.875 1 51.12 106 CYS A C 1
ATOM 885 O O . CYS A 1 106 ? 1.117 -38.062 -28.172 1 51.12 106 CYS A O 1
ATOM 887 N N . MET B 1 1 ? -6.688 14.453 -2.684 1 58.5 1 MET B N 1
ATOM 888 C CA . MET B 1 1 ? -5.656 13.516 -3.113 1 58.5 1 MET B CA 1
ATOM 889 C C . MET B 1 1 ? -5.887 12.141 -2.498 1 58.5 1 MET B C 1
ATOM 891 O O . MET B 1 1 ? -5.809 11.125 -3.191 1 58.5 1 MET B O 1
ATOM 895 N N . SER B 1 2 ? -6.613 12.133 -1.291 1 72.94 2 SER B N 1
ATOM 896 C CA . SER B 1 2 ? -6.707 10.898 -0.524 1 72.94 2 SER B CA 1
ATOM 897 C C . SER B 1 2 ? -7.793 9.977 -1.085 1 72.94 2 SER B C 1
ATOM 899 O O . SER B 1 2 ? -7.613 8.758 -1.139 1 72.94 2 SER B O 1
ATOM 901 N N . THR B 1 3 ? -8.695 10.641 -1.828 1 82.06 3 THR B N 1
ATOM 902 C CA . THR B 1 3 ? -9.82 9.812 -2.266 1 82.06 3 THR B CA 1
ATOM 903 C C . THR B 1 3 ? -9.406 8.906 -3.424 1 82.06 3 THR B C 1
ATOM 905 O O . THR B 1 3 ? -9.766 7.727 -3.453 1 82.06 3 THR B O 1
ATOM 908 N N . GLN B 1 4 ? -8.68 9.492 -4.301 1 88.25 4 GLN B N 1
ATOM 909 C CA . GLN B 1 4 ? -8.219 8.711 -5.441 1 88.25 4 GLN B CA 1
ATOM 910 C C . GLN B 1 4 ? -7.312 7.57 -4.996 1 88.25 4 GLN B C 1
ATOM 912 O O . GLN B 1 4 ? -7.383 6.465 -5.535 1 88.25 4 GLN B O 1
ATOM 917 N N . GLU B 1 5 ? -6.52 7.84 -4.066 1 92.88 5 GLU B N 1
ATOM 918 C CA . GLU B 1 5 ? -5.625 6.812 -3.545 1 92.88 5 GLU B CA 1
ATOM 919 C C . GLU B 1 5 ? -6.406 5.703 -2.85 1 92.88 5 GLU B C 1
ATOM 921 O O . GLU B 1 5 ? -6.082 4.523 -2.996 1 92.88 5 GLU B O 1
ATOM 926 N N . ILE B 1 6 ? -7.441 6.098 -2.135 1 94.19 6 ILE B N 1
ATOM 927 C CA . ILE B 1 6 ? -8.289 5.117 -1.466 1 94.19 6 ILE B CA 1
ATOM 928 C C . ILE B 1 6 ? -8.953 4.211 -2.504 1 94.19 6 ILE B C 1
ATOM 930 O O . ILE B 1 6 ? -8.938 2.984 -2.365 1 94.19 6 ILE B O 1
ATOM 934 N N . VAL B 1 7 ? -9.453 4.812 -3.504 1 95.25 7 VAL B N 1
ATOM 935 C CA . VAL B 1 7 ? -10.109 4.055 -4.566 1 95.25 7 VAL B CA 1
ATOM 936 C C . VAL B 1 7 ? -9.117 3.096 -5.207 1 95.25 7 VAL B C 1
ATOM 938 O O . VAL B 1 7 ? -9.445 1.941 -5.488 1 95.25 7 VAL B O 1
ATOM 941 N N . TYR B 1 8 ? -7.91 3.59 -5.527 1 94.81 8 TYR B N 1
ATOM 942 C CA . TYR B 1 8 ? -6.867 2.744 -6.094 1 94.81 8 TYR B CA 1
ATOM 943 C C . TYR B 1 8 ? -6.66 1.491 -5.25 1 94.81 8 TYR B C 1
ATOM 945 O O . TYR B 1 8 ? -6.641 0.377 -5.777 1 94.81 8 TYR B O 1
ATOM 953 N N . HIS B 1 9 ? -6.52 1.646 -4 1 96.69 9 HIS B N 1
ATOM 954 C CA . HIS B 1 9 ? -6.254 0.504 -3.133 1 96.69 9 HIS B CA 1
ATOM 955 C C . HIS B 1 9 ? -7.473 -0.407 -3.035 1 96.69 9 HIS B C 1
ATOM 957 O O . HIS B 1 9 ? -7.336 -1.628 -2.941 1 96.69 9 HIS B O 1
ATOM 963 N N . GLN B 1 10 ? -8.656 0.156 -3.045 1 96.81 10 GLN B N 1
ATOM 964 C CA . GLN B 1 10 ? -9.859 -0.667 -3.051 1 96.81 10 GLN B CA 1
ATOM 965 C C . GLN B 1 10 ? -9.945 -1.509 -4.32 1 96.81 10 GLN B C 1
ATOM 967 O O . GLN B 1 10 ? -10.305 -2.688 -4.27 1 96.81 10 GLN B O 1
ATOM 972 N N . GLN B 1 11 ? -9.586 -0.921 -5.391 1 96.56 11 GLN B N 1
ATOM 973 C CA . GLN B 1 11 ? -9.555 -1.652 -6.656 1 96.56 11 GLN B CA 1
ATOM 974 C C . GLN B 1 11 ? -8.508 -2.76 -6.625 1 96.56 11 GLN B C 1
ATOM 976 O O . GLN B 1 11 ? -8.734 -3.852 -7.148 1 96.56 11 GLN B O 1
ATOM 981 N N . LYS B 1 12 ? -7.43 -2.365 -6.074 1 96.56 12 LYS B N 1
ATOM 982 C CA . LYS B 1 12 ? -6.375 -3.365 -5.949 1 96.56 12 LYS B CA 1
ATOM 983 C C . LYS B 1 12 ? -6.848 -4.562 -5.129 1 96.56 12 LYS B C 1
ATOM 985 O O . LYS B 1 12 ? -6.574 -5.711 -5.48 1 96.56 12 LYS B O 1
ATOM 990 N N . ILE B 1 13 ? -7.469 -4.328 -4.062 1 98.12 13 ILE B N 1
ATOM 991 C CA . ILE B 1 13 ? -8.008 -5.383 -3.213 1 98.12 13 ILE B CA 1
ATOM 992 C C . ILE B 1 13 ? -8.938 -6.281 -4.031 1 98.12 13 ILE B C 1
ATOM 994 O O . ILE B 1 13 ? -8.836 -7.508 -3.969 1 98.12 13 ILE B O 1
ATOM 998 N N . ASP B 1 14 ? -9.773 -5.723 -4.781 1 97.88 14 ASP B N 1
ATOM 999 C CA . ASP B 1 14 ? -10.711 -6.48 -5.605 1 97.88 14 ASP B CA 1
ATOM 1000 C C . ASP B 1 14 ? -9.969 -7.359 -6.613 1 97.88 14 ASP B C 1
ATOM 1002 O O . ASP B 1 14 ? -10.352 -8.508 -6.84 1 97.88 14 ASP B O 1
ATOM 1006 N N . GLN B 1 15 ? -9.031 -6.773 -7.234 1 96.44 15 GLN B N 1
ATOM 1007 C CA . GLN B 1 15 ? -8.227 -7.523 -8.195 1 96.44 15 GLN B CA 1
ATOM 1008 C C . GLN B 1 15 ? -7.559 -8.727 -7.539 1 96.44 15 GLN B C 1
ATOM 1010 O O . GLN B 1 15 ? -7.5 -9.812 -8.125 1 96.44 15 GLN B O 1
ATOM 1015 N N . ILE B 1 16 ? -7.074 -8.453 -6.344 1 97.62 16 ILE B N 1
ATOM 1016 C CA . ILE B 1 16 ? -6.387 -9.516 -5.621 1 97.62 16 ILE B CA 1
ATOM 1017 C C . ILE B 1 16 ? -7.371 -10.633 -5.289 1 97.62 16 ILE B C 1
ATOM 1019 O O . ILE B 1 16 ? -7.051 -11.812 -5.426 1 97.62 16 ILE B O 1
ATOM 1023 N N . VAL B 1 17 ? -8.516 -10.312 -4.883 1 98.5 17 VAL B N 1
ATOM 1024 C CA . VAL B 1 17 ? -9.523 -11.305 -4.527 1 98.5 17 VAL B CA 1
ATOM 1025 C C . VAL B 1 17 ? -9.852 -12.164 -5.742 1 98.5 17 VAL B C 1
ATOM 1027 O O . VAL B 1 17 ? -9.953 -13.391 -5.637 1 98.5 17 VAL B O 1
ATOM 1030 N N . ARG B 1 18 ? -9.992 -11.602 -6.918 1 97.75 18 ARG B N 1
ATOM 1031 C CA . ARG B 1 18 ? -10.25 -12.352 -8.148 1 97.75 18 ARG B CA 1
ATOM 1032 C C . ARG B 1 18 ? -9.086 -13.289 -8.469 1 97.75 18 ARG B C 1
ATOM 1034 O O . ARG B 1 18 ? -9.297 -14.453 -8.82 1 97.75 18 ARG B O 1
ATOM 1041 N N . LYS B 1 19 ? -7.918 -12.742 -8.273 1 96.81 19 LYS B N 1
ATOM 1042 C CA . LYS B 1 19 ? -6.738 -13.562 -8.531 1 96.81 19 LYS B CA 1
ATOM 1043 C C . LYS B 1 19 ? -6.68 -14.766 -7.59 1 96.81 19 LYS B C 1
ATOM 1045 O O . LYS B 1 19 ? -6.254 -15.852 -7.98 1 96.81 19 LYS B O 1
ATOM 1050 N N . LEU B 1 20 ? -7.059 -14.539 -6.383 1 98 20 LEU B N 1
ATOM 1051 C CA . LEU B 1 20 ? -7.047 -15.617 -5.395 1 98 20 LEU B CA 1
ATOM 1052 C C . LEU B 1 20 ? -8.016 -16.734 -5.793 1 98 20 LEU B C 1
ATOM 1054 O O . LEU B 1 20 ? -7.691 -17.906 -5.66 1 98 20 LEU B O 1
ATOM 1058 N N . VAL B 1 21 ? -9.141 -16.375 -6.246 1 97.94 21 VAL B N 1
ATOM 1059 C CA . VAL B 1 21 ? -10.117 -17.375 -6.684 1 97.94 21 VAL B CA 1
ATOM 1060 C C . VAL B 1 21 ? -9.547 -18.188 -7.84 1 97.94 21 VAL B C 1
ATOM 1062 O O . VAL B 1 21 ? -9.641 -19.422 -7.848 1 97.94 21 VAL B O 1
ATOM 1065 N N . ASP B 1 22 ? -8.992 -17.5 -8.844 1 96.06 22 ASP B N 1
ATOM 1066 C CA . ASP B 1 22 ? -8.383 -18.188 -9.984 1 96.06 22 ASP B CA 1
ATOM 1067 C C . ASP B 1 22 ? -7.293 -19.141 -9.531 1 96.06 22 ASP B C 1
ATOM 1069 O O . ASP B 1 22 ? -7.176 -20.25 -10.062 1 96.06 22 ASP B O 1
ATOM 1073 N N . LEU B 1 23 ? -6.516 -18.656 -8.602 1 96.81 23 LEU B N 1
ATOM 1074 C CA . LEU B 1 23 ? -5.418 -19.484 -8.094 1 96.81 23 LEU B CA 1
ATOM 1075 C C . LEU B 1 23 ? -5.945 -20.734 -7.398 1 96.81 23 LEU B C 1
ATOM 1077 O O . LEU B 1 23 ? -5.371 -21.812 -7.535 1 96.81 23 LEU B O 1
ATOM 1081 N N . ASP B 1 24 ? -6.961 -20.594 -6.656 1 96.75 24 ASP B N 1
ATOM 1082 C CA . ASP B 1 24 ? -7.559 -21.734 -5.973 1 96.75 24 ASP B CA 1
ATOM 1083 C C . ASP B 1 24 ? -8.07 -22.781 -6.973 1 96.75 24 ASP B C 1
ATOM 1085 O O . ASP B 1 24 ? -7.938 -23.984 -6.75 1 96.75 24 ASP B O 1
ATOM 1089 N N . LEU B 1 25 ? -8.609 -22.297 -8.055 1 96.56 25 LEU B N 1
ATOM 1090 C CA . LEU B 1 25 ? -9.062 -23.203 -9.102 1 96.56 25 LEU B CA 1
ATOM 1091 C C . LEU B 1 25 ? -7.891 -23.938 -9.734 1 96.56 25 LEU B C 1
ATOM 1093 O O . LEU B 1 25 ? -7.973 -25.141 -9.984 1 96.56 25 LEU B O 1
ATOM 1097 N N . GLU B 1 26 ? -6.848 -23.188 -9.969 1 95.75 26 GLU B N 1
ATOM 1098 C CA . GLU B 1 26 ? -5.652 -23.797 -10.539 1 95.75 26 GLU B CA 1
ATOM 1099 C C . GLU B 1 26 ? -5.074 -24.859 -9.602 1 95.75 26 GLU B C 1
ATOM 1101 O O . GLU B 1 26 ? -4.648 -25.922 -10.047 1 95.75 26 GLU B O 1
ATOM 1106 N N . LEU B 1 27 ? -5.016 -24.562 -8.359 1 96.5 27 LEU B N 1
ATOM 1107 C CA . LEU B 1 27 ? -4.523 -25.5 -7.355 1 96.5 27 LEU B CA 1
ATOM 1108 C C . LEU B 1 27 ? -5.352 -26.781 -7.355 1 96.5 27 LEU B C 1
ATOM 1110 O O . LEU B 1 27 ? -4.801 -27.891 -7.301 1 96.5 27 LEU B O 1
ATOM 1114 N N . GLU B 1 28 ? -6.605 -26.688 -7.48 1 95.44 28 GLU B N 1
ATOM 1115 C CA . GLU B 1 28 ? -7.484 -27.844 -7.527 1 95.44 28 GLU B CA 1
ATOM 1116 C C . GLU B 1 28 ? -7.227 -28.688 -8.773 1 95.44 28 GLU B C 1
ATOM 1118 O O . GLU B 1 28 ? -7.16 -29.906 -8.703 1 95.44 28 GLU B O 1
ATOM 1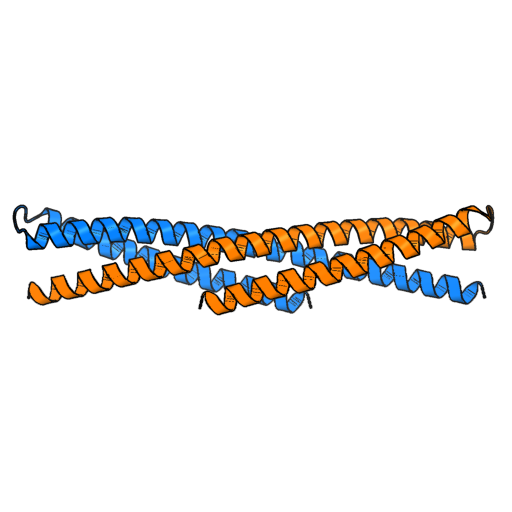123 N N . ASN B 1 29 ? -7.098 -27.984 -9.852 1 93 29 ASN B N 1
ATOM 1124 C CA . ASN B 1 29 ? -6.82 -28.672 -11.109 1 93 29 ASN B CA 1
ATOM 1125 C C . ASN B 1 29 ? -5.523 -29.484 -11.031 1 93 29 ASN B C 1
ATOM 1127 O O . ASN B 1 29 ? -5.473 -30.625 -11.492 1 93 29 ASN B 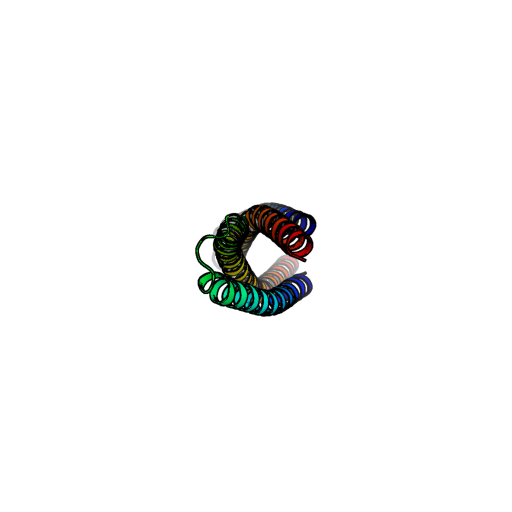O 1
ATOM 1131 N N . VAL B 1 30 ? -4.512 -28.875 -10.469 1 93.44 30 VAL B N 1
ATOM 1132 C CA . VAL B 1 30 ? -3.217 -29.547 -10.375 1 93.44 30 VAL B CA 1
ATOM 1133 C C . VAL B 1 30 ? -3.311 -30.719 -9.406 1 93.44 30 VAL B C 1
ATOM 1135 O O . VAL B 1 30 ? -2.734 -31.781 -9.656 1 93.44 30 VAL B O 1
ATOM 1138 N N . ARG B 1 31 ? -4.027 -30.578 -8.352 1 90.44 31 ARG B N 1
ATOM 1139 C CA . ARG B 1 31 ? -4.215 -31.656 -7.375 1 90.44 31 ARG B CA 1
ATOM 1140 C C . ARG B 1 31 ? -4.941 -32.844 -7.996 1 90.44 31 ARG B C 1
ATOM 1142 O O . ARG B 1 31 ? -4.605 -34 -7.715 1 90.44 31 ARG B O 1
ATOM 1149 N N . GLU B 1 32 ? -5.922 -32.594 -8.852 1 89.25 32 GLU B N 1
ATOM 1150 C CA . GLU B 1 32 ? -6.633 -33.656 -9.555 1 89.25 32 GLU B CA 1
ATOM 1151 C C . GLU B 1 32 ? -5.695 -34.406 -10.492 1 89.25 32 GLU B C 1
ATOM 1153 O O . GLU B 1 32 ? -5.75 -35.625 -10.562 1 89.25 32 GLU B O 1
ATOM 1158 N N . THR B 1 33 ? -4.883 -33.656 -11.117 1 86.75 33 THR B N 1
ATOM 1159 C CA . THR B 1 33 ? -3.904 -34.281 -12 1 86.75 33 THR B CA 1
ATOM 1160 C C . THR B 1 33 ? -2.967 -35.188 -11.211 1 86.75 33 THR B C 1
ATOM 1162 O O . THR B 1 33 ? -2.641 -36.281 -11.648 1 86.75 33 THR B O 1
ATOM 1165 N N . LEU B 1 34 ? -2.562 -34.719 -10.094 1 88.81 34 LEU B N 1
ATOM 1166 C CA . LEU B 1 34 ? -1.664 -35.5 -9.242 1 88.81 34 LEU B CA 1
ATOM 1167 C C . LEU B 1 34 ? -2.334 -36.781 -8.766 1 88.81 34 LEU B C 1
ATOM 1169 O O . LEU B 1 34 ? -1.691 -37.812 -8.695 1 88.81 34 LEU B O 1
ATOM 1173 N N . GLN B 1 35 ? -3.541 -36.719 -8.508 1 86.44 35 GLN B N 1
ATOM 1174 C CA . GLN B 1 35 ? -4.289 -37.875 -8.055 1 86.44 35 GLN B CA 1
ATOM 1175 C C . GLN B 1 35 ? -4.41 -38.938 -9.172 1 86.44 35 GLN B C 1
ATOM 1177 O O . GLN B 1 35 ? -4.312 -40.125 -8.922 1 86.44 35 GLN B O 1
ATOM 1182 N N . GLU B 1 36 ? -4.555 -38.5 -10.445 1 81.62 36 GLU B N 1
ATOM 1183 C CA . GLU B 1 36 ? -4.676 -39.375 -11.602 1 81.62 36 GLU B CA 1
ATOM 1184 C C . GLU B 1 36 ? -3.352 -40.094 -11.906 1 81.62 36 GLU B C 1
ATOM 1186 O O . GLU B 1 36 ? -3.334 -41.25 -12.312 1 81.62 36 GLU B O 1
ATOM 1191 N N . LEU B 1 37 ? -2.268 -39.375 -11.703 1 79.81 37 LEU B N 1
ATOM 1192 C CA . LEU B 1 37 ? -0.943 -39.906 -12 1 79.81 37 LEU B CA 1
ATOM 1193 C C . LEU B 1 37 ? -0.52 -40.938 -10.961 1 79.81 37 LEU B C 1
ATOM 1195 O O . LEU B 1 37 ? 0.302 -41.812 -11.242 1 79.81 37 LEU B O 1
ATOM 1199 N N . SER B 1 38 ? -0.954 -40.781 -9.773 1 73.69 38 SER B N 1
ATOM 1200 C CA . SER B 1 38 ? -0.588 -41.688 -8.703 1 73.69 38 SER B CA 1
ATOM 1201 C C . SER B 1 38 ? -1.11 -43.094 -8.984 1 73.69 38 SER B C 1
ATOM 1203 O O . SER B 1 38 ? -0.604 -44.062 -8.43 1 73.69 38 SER B O 1
ATOM 1205 N N . SER B 1 39 ? -1.925 -43.25 -10.055 1 70.56 39 SER B N 1
ATOM 1206 C CA . SER B 1 39 ? -2.525 -44.531 -10.359 1 70.56 39 SER B CA 1
ATOM 1207 C C . SER B 1 39 ? -1.642 -45.344 -11.297 1 70.56 39 SER B C 1
ATOM 1209 O O . SER B 1 39 ? -1.87 -46.562 -11.5 1 70.56 39 SER B O 1
ATOM 1211 N N . ASN B 1 40 ? -0.619 -44.781 -12.008 1 66.81 40 ASN B N 1
ATOM 1212 C CA . ASN B 1 40 ? 0.259 -45.531 -12.898 1 66.81 40 ASN B CA 1
ATOM 1213 C C . ASN B 1 40 ? 1.727 -45.344 -12.516 1 66.81 40 ASN B C 1
ATOM 1215 O O . ASN B 1 40 ? 2.455 -44.594 -13.172 1 66.81 40 ASN B O 1
ATOM 1219 N N . PRO B 1 41 ? 2.105 -46.25 -11.5 1 68.31 41 PRO B N 1
ATOM 1220 C CA . PRO B 1 41 ? 3.492 -46.125 -11.047 1 68.31 41 PRO B CA 1
ATOM 1221 C C . PRO B 1 41 ? 4.492 -46.75 -12.023 1 68.31 41 PRO B C 1
ATOM 1223 O O . PRO B 1 41 ? 4.152 -47.656 -12.766 1 68.31 41 PRO B O 1
ATOM 1226 N N . GLY B 1 42 ? 5.504 -46.062 -12.406 1 72.75 42 GLY B N 1
ATOM 1227 C CA . GLY B 1 42 ? 6.605 -46.656 -13.148 1 72.75 42 GLY B CA 1
ATOM 1228 C C . GLY B 1 42 ? 6.914 -45.938 -14.438 1 72.75 42 GLY B C 1
ATOM 1229 O O . GLY B 1 42 ? 7.953 -46.156 -15.055 1 72.75 42 GLY B O 1
ATOM 1230 N N . ASP B 1 43 ? 6.043 -45.25 -14.977 1 77.69 43 ASP B N 1
ATOM 1231 C CA . ASP B 1 43 ? 6.293 -44.469 -16.203 1 77.69 43 ASP B CA 1
ATOM 1232 C C . ASP B 1 43 ? 7.16 -43.25 -15.914 1 77.69 43 ASP B C 1
ATOM 1234 O O . ASP B 1 43 ? 6.77 -42.375 -15.141 1 77.69 43 ASP B O 1
ATOM 1238 N N . PRO B 1 44 ? 8.422 -43.219 -16.438 1 81.75 44 PRO B N 1
ATOM 1239 C CA . PRO B 1 44 ? 9.336 -42.125 -16.172 1 81.75 44 PRO B CA 1
ATOM 1240 C C . PRO B 1 44 ? 8.719 -40.75 -16.531 1 81.75 44 PRO B C 1
ATOM 1242 O O . PRO B 1 44 ? 8.984 -39.75 -15.867 1 81.75 44 PRO B O 1
ATOM 1245 N N . VAL B 1 45 ? 7.93 -40.781 -17.578 1 79.5 45 VAL B N 1
ATOM 1246 C CA . VAL B 1 45 ? 7.277 -39.531 -17.984 1 79.5 45 VAL B CA 1
ATOM 1247 C C . VAL B 1 45 ? 6.23 -39.156 -16.938 1 79.5 45 VAL B C 1
ATOM 1249 O O . VAL B 1 45 ? 6.121 -37.969 -16.578 1 79.5 45 VAL B O 1
ATOM 1252 N N . ALA B 1 46 ? 5.504 -40.125 -16.453 1 81.88 46 ALA B N 1
ATOM 1253 C CA . ALA B 1 46 ? 4.508 -39.875 -15.414 1 81.88 46 ALA B CA 1
ATOM 1254 C C . ALA B 1 46 ? 5.168 -39.344 -14.148 1 81.88 46 ALA B C 1
ATOM 1256 O O . ALA B 1 46 ? 4.629 -38.438 -13.484 1 81.88 46 ALA B O 1
ATOM 1257 N N . ASN B 1 47 ? 6.355 -39.781 -13.852 1 85 47 ASN B N 1
ATOM 1258 C CA . ASN B 1 47 ? 7.09 -39.344 -12.672 1 85 47 ASN B CA 1
ATOM 1259 C C . ASN B 1 47 ? 7.559 -37.906 -12.828 1 8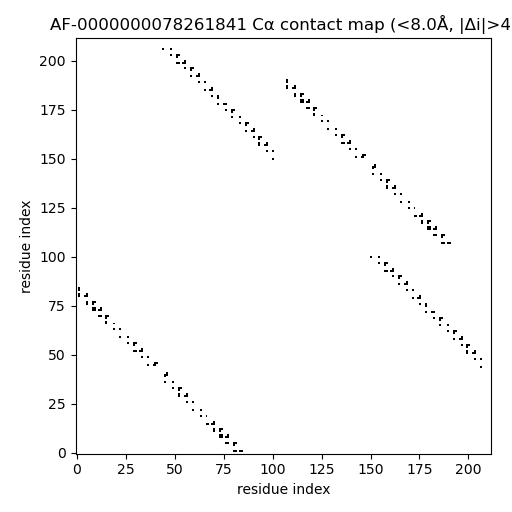5 47 ASN B C 1
ATOM 1261 O O . ASN B 1 47 ? 7.543 -37.125 -11.867 1 85 47 ASN B O 1
ATOM 1265 N N . GLN B 1 48 ? 7.969 -37.594 -14.016 1 86.94 48 GLN B N 1
ATOM 1266 C CA . GLN B 1 48 ? 8.398 -36.219 -14.273 1 86.94 48 GLN B CA 1
ATOM 1267 C C . GLN B 1 48 ? 7.223 -35.25 -14.172 1 86.94 48 GLN B C 1
ATOM 1269 O O . GLN B 1 48 ? 7.359 -34.156 -13.625 1 86.94 48 GLN B O 1
ATOM 1274 N N . ILE B 1 49 ? 6.102 -35.656 -14.664 1 87.5 49 ILE B N 1
ATOM 1275 C CA . ILE B 1 49 ? 4.906 -34.844 -14.594 1 87.5 49 ILE B CA 1
ATOM 1276 C C . ILE B 1 49 ? 4.5 -34.625 -13.133 1 87.5 49 ILE B C 1
ATOM 1278 O O . ILE B 1 49 ? 4.133 -33.531 -12.727 1 87.5 49 ILE B O 1
ATOM 1282 N N . ARG B 1 50 ? 4.613 -35.719 -12.422 1 89 50 ARG B N 1
ATOM 1283 C CA . ARG B 1 50 ? 4.262 -35.656 -11.008 1 89 50 ARG B CA 1
ATOM 1284 C C . ARG B 1 50 ? 5.148 -34.656 -10.266 1 89 50 ARG B C 1
ATOM 1286 O O . ARG B 1 50 ? 4.652 -33.812 -9.508 1 89 50 ARG B O 1
ATOM 1293 N N . LYS B 1 51 ? 6.402 -34.688 -10.5 1 90.62 51 LYS B N 1
ATOM 1294 C CA . LYS B 1 51 ? 7.348 -33.781 -9.852 1 90.62 51 LYS B CA 1
ATOM 1295 C C . LYS B 1 51 ? 7.062 -32.344 -10.219 1 90.62 51 LYS B C 1
ATOM 1297 O O . LYS B 1 51 ? 7.121 -31.438 -9.359 1 90.62 51 LYS B O 1
ATOM 1302 N N . ASN B 1 52 ? 6.738 -32.125 -11.5 1 92.12 52 ASN B N 1
ATOM 1303 C CA . ASN B 1 52 ? 6.395 -30.781 -11.969 1 92.12 52 ASN B CA 1
ATOM 1304 C C . ASN B 1 52 ? 5.129 -30.266 -11.305 1 92.12 52 ASN B C 1
ATOM 1306 O O . ASN B 1 52 ? 5.07 -29.094 -10.898 1 92.12 52 ASN B O 1
ATOM 1310 N N . CYS B 1 53 ? 4.223 -31.094 -11.164 1 93.56 53 CYS B N 1
ATOM 1311 C CA . CYS B 1 53 ? 2.969 -30.719 -10.516 1 93.56 53 CYS B CA 1
ATOM 1312 C C . CYS B 1 53 ? 3.186 -30.391 -9.047 1 93.56 53 CYS B C 1
ATOM 1314 O O . CYS B 1 53 ? 2.625 -29.422 -8.523 1 93.56 53 CYS B O 1
ATOM 1316 N N . GLU B 1 54 ? 3.988 -31.203 -8.414 1 93.56 54 GLU B N 1
ATOM 1317 C CA . GLU B 1 54 ? 4.281 -30.969 -7.008 1 93.56 54 GLU B CA 1
ATOM 1318 C C . GLU B 1 54 ? 4.969 -29.625 -6.805 1 93.56 54 GLU B C 1
ATOM 1320 O O . GLU B 1 54 ? 4.629 -28.875 -5.887 1 93.56 54 GLU B O 1
ATOM 1325 N N . ARG B 1 55 ? 5.906 -29.297 -7.648 1 95.25 55 ARG B N 1
ATOM 1326 C CA . ARG B 1 55 ? 6.578 -28 -7.59 1 95.25 55 ARG B CA 1
ATOM 1327 C C . ARG B 1 55 ? 5.598 -26.859 -7.859 1 95.25 55 ARG B C 1
ATOM 1329 O O . ARG B 1 55 ? 5.637 -25.844 -7.18 1 95.25 55 ARG B O 1
ATOM 1336 N N . LEU B 1 56 ? 4.809 -27.078 -8.852 1 96.25 56 LEU B N 1
ATOM 1337 C CA . LEU B 1 56 ? 3.818 -26.078 -9.203 1 96.25 56 LEU B CA 1
ATOM 1338 C C . LEU B 1 56 ? 2.898 -25.781 -8.016 1 96.25 56 LEU B C 1
ATOM 1340 O O . LEU B 1 56 ? 2.598 -24.625 -7.73 1 96.25 56 LEU B O 1
ATOM 1344 N N . VAL B 1 57 ? 2.469 -26.844 -7.363 1 96.5 57 VAL B N 1
ATOM 1345 C CA . VAL B 1 57 ? 1.614 -26.672 -6.191 1 96.5 57 VAL B CA 1
ATOM 1346 C C . VAL B 1 57 ? 2.324 -25.797 -5.152 1 96.5 57 VAL B C 1
ATOM 1348 O O . VAL B 1 57 ? 1.721 -24.891 -4.574 1 96.5 57 VAL B O 1
ATOM 1351 N N . GLU B 1 58 ? 3.584 -26.016 -4.953 1 96.62 58 GLU B N 1
ATOM 1352 C CA . GLU B 1 58 ? 4.363 -25.234 -3.986 1 96.62 58 GLU B CA 1
ATOM 1353 C C . GLU B 1 58 ? 4.418 -23.766 -4.375 1 96.62 58 GLU B C 1
ATOM 1355 O O . GLU B 1 58 ? 4.203 -22.891 -3.533 1 96.62 58 GLU B O 1
ATOM 1360 N N . PHE B 1 59 ? 4.668 -23.531 -5.566 1 97.19 59 PHE B N 1
ATOM 1361 C CA . PHE B 1 59 ? 4.777 -22.156 -6.031 1 97.19 59 PHE B CA 1
ATOM 1362 C C . PHE B 1 59 ? 3.416 -21.469 -6.02 1 97.19 59 PHE B C 1
ATOM 1364 O O . PHE B 1 59 ? 3.32 -20.266 -5.73 1 97.19 59 PHE B O 1
ATOM 1371 N N . LEU B 1 60 ? 2.402 -22.156 -6.363 1 97.56 60 LEU B N 1
ATOM 1372 C CA . LEU B 1 60 ? 1.061 -21.594 -6.328 1 97.56 60 LEU B CA 1
ATOM 1373 C C . LEU B 1 60 ? 0.669 -21.203 -4.906 1 97.56 60 LEU B C 1
ATOM 1375 O O . LEU B 1 60 ? 0.089 -20.141 -4.684 1 97.56 60 LEU B O 1
ATOM 1379 N N . TRP B 1 61 ? 1.044 -22.031 -3.982 1 97.56 61 TRP B N 1
ATOM 1380 C CA . TRP B 1 61 ? 0.755 -21.719 -2.588 1 97.56 61 TRP B CA 1
ATOM 1381 C C . TRP B 1 61 ? 1.545 -20.5 -2.129 1 97.56 61 TRP B C 1
ATOM 1383 O O . TRP B 1 61 ? 1.022 -19.656 -1.403 1 97.56 61 TRP B O 1
ATOM 1393 N N . ALA B 1 62 ? 2.779 -20.438 -2.469 1 97.38 62 ALA B N 1
ATOM 1394 C CA . ALA B 1 62 ? 3.602 -19.281 -2.135 1 97.38 62 ALA B CA 1
ATOM 1395 C C . ALA B 1 62 ? 3.01 -18 -2.719 1 97.38 62 ALA B C 1
ATOM 1397 O O . ALA B 1 62 ? 2.961 -16.969 -2.047 1 97.38 62 ALA B O 1
ATOM 1398 N N . PHE B 1 63 ? 2.559 -18.062 -3.943 1 97.5 63 PHE B N 1
ATOM 1399 C CA . PHE B 1 63 ? 1.954 -16.922 -4.613 1 97.5 63 PHE B CA 1
ATOM 1400 C C . PHE B 1 63 ? 0.669 -16.5 -3.908 1 97.5 63 PHE B C 1
ATOM 1402 O O . PHE B 1 63 ? 0.421 -15.305 -3.721 1 97.5 63 PHE B O 1
ATOM 1409 N N . ARG B 1 64 ? -0.131 -17.438 -3.531 1 97.56 64 ARG B N 1
ATOM 1410 C CA . ARG B 1 64 ? -1.366 -17.156 -2.805 1 97.56 64 ARG B CA 1
ATOM 1411 C C . ARG B 1 64 ? -1.084 -16.406 -1.507 1 97.56 64 ARG B C 1
ATOM 1413 O O . ARG B 1 64 ? -1.771 -15.438 -1.183 1 97.56 64 ARG B O 1
ATOM 1420 N N . ARG B 1 65 ? -0.065 -16.828 -0.806 1 97.44 65 ARG B N 1
ATOM 1421 C CA . ARG B 1 65 ? 0.316 -16.172 0.438 1 97.44 65 ARG B CA 1
ATOM 1422 C C . ARG B 1 65 ? 0.75 -14.734 0.182 1 97.44 65 ARG B C 1
ATOM 1424 O O . ARG B 1 65 ? 0.398 -13.828 0.943 1 97.44 65 ARG B O 1
ATOM 1431 N N . ASN B 1 66 ? 1.467 -14.648 -0.877 1 97.19 66 ASN B N 1
ATOM 1432 C CA . ASN B 1 66 ? 1.924 -13.312 -1.241 1 97.19 66 ASN B CA 1
ATOM 1433 C C . ASN B 1 66 ? 0.753 -12.391 -1.568 1 97.19 66 ASN B C 1
ATOM 1435 O O . ASN B 1 66 ? 0.755 -11.219 -1.187 1 97.19 66 ASN B O 1
ATOM 1439 N N . LEU B 1 67 ? -0.178 -12.875 -2.252 1 97.31 67 LEU B N 1
ATOM 1440 C CA . LEU B 1 67 ? -1.373 -12.109 -2.594 1 97.31 67 LEU B CA 1
ATOM 1441 C C . LEU B 1 67 ? -2.145 -11.719 -1.337 1 97.31 67 LEU B C 1
ATOM 1443 O O . LEU B 1 67 ? -2.631 -10.594 -1.227 1 97.31 67 LEU B O 1
ATOM 1447 N N . LEU B 1 68 ? -2.248 -12.625 -0.447 1 97.81 68 LEU B N 1
ATOM 1448 C CA . LEU B 1 68 ? -2.934 -12.32 0.804 1 97.81 68 LEU B CA 1
ATOM 1449 C C . LEU B 1 68 ? -2.225 -11.203 1.561 1 97.81 68 LEU B C 1
ATOM 1451 O O . LEU B 1 68 ? -2.871 -10.312 2.107 1 97.81 68 LEU B O 1
ATOM 1455 N N . ASN B 1 69 ? -0.941 -11.258 1.602 1 97.62 69 ASN B N 1
ATOM 1456 C CA . ASN B 1 69 ? -0.168 -10.188 2.229 1 97.62 69 ASN B CA 1
ATOM 1457 C C . ASN B 1 69 ? -0.421 -8.844 1.558 1 97.62 69 ASN B C 1
ATOM 1459 O O . ASN B 1 69 ? -0.586 -7.828 2.234 1 97.62 69 ASN B O 1
ATOM 1463 N N . GLN B 1 70 ? -0.444 -8.844 0.266 1 97.19 70 GLN B N 1
ATOM 1464 C CA . GLN B 1 70 ? -0.735 -7.629 -0.479 1 97.19 70 GLN B CA 1
ATOM 1465 C C . GLN B 1 70 ? -2.109 -7.074 -0.113 1 97.19 70 GLN B C 1
ATOM 1467 O O . GLN B 1 70 ? -2.277 -5.863 0.039 1 97.19 70 GLN B O 1
ATOM 1472 N N . LYS B 1 71 ? -3.041 -7.938 -0.048 1 98.06 71 LYS B N 1
ATOM 1473 C CA . LYS B 1 71 ? -4.398 -7.527 0.303 1 98.06 71 LYS B CA 1
ATOM 1474 C C . LYS B 1 71 ? -4.434 -6.859 1.674 1 98.06 71 LYS B C 1
ATOM 1476 O O . LYS B 1 71 ? -5.016 -5.785 1.831 1 98.06 71 LYS B O 1
ATOM 1481 N N . ILE B 1 72 ? -3.811 -7.465 2.617 1 98.12 72 ILE B N 1
ATOM 1482 C CA . ILE B 1 72 ? -3.777 -6.953 3.982 1 98.12 72 ILE B CA 1
ATOM 1483 C C . ILE B 1 72 ? -3.121 -5.574 4 1 98.12 72 ILE B C 1
ATOM 1485 O O . ILE B 1 72 ? -3.629 -4.645 4.633 1 98.12 72 ILE B O 1
ATOM 1489 N N . ILE B 1 73 ? -2.051 -5.473 3.318 1 97.88 73 ILE B N 1
ATOM 1490 C CA . ILE B 1 73 ? -1.318 -4.215 3.252 1 97.88 73 ILE B CA 1
ATOM 1491 C C . ILE B 1 73 ? -2.195 -3.139 2.615 1 97.88 73 ILE B C 1
ATOM 1493 O O . ILE B 1 73 ? -2.25 -2.006 3.1 1 97.88 73 ILE B O 1
ATOM 1497 N N . SER B 1 74 ? -2.844 -3.475 1.584 1 97.69 74 SER B N 1
ATOM 1498 C CA . SER B 1 74 ? -3.727 -2.529 0.912 1 97.69 74 SER B CA 1
ATOM 1499 C C . SER B 1 74 ? -4.883 -2.115 1.815 1 97.69 74 SER B C 1
ATOM 1501 O O . SER B 1 74 ? -5.277 -0.946 1.835 1 97.69 74 SER B O 1
ATOM 1503 N N . GLU B 1 75 ? -5.422 -3.045 2.51 1 97.56 75 GLU B N 1
ATOM 1504 C CA . GLU B 1 75 ? -6.496 -2.734 3.449 1 97.56 75 GLU B CA 1
ATOM 1505 C C . GLU B 1 75 ? -6.016 -1.784 4.543 1 97.56 75 GLU B C 1
ATOM 1507 O O . GLU B 1 75 ? -6.73 -0.851 4.918 1 97.56 75 GLU B O 1
ATOM 1512 N N . HIS B 1 76 ? -4.828 -2.041 5.02 1 97.31 76 HIS B N 1
ATOM 1513 C CA . HIS B 1 76 ? -4.246 -1.155 6.02 1 97.31 76 HIS B CA 1
ATOM 1514 C C . HIS B 1 76 ? -4.035 0.248 5.461 1 97.31 76 HIS B C 1
ATOM 1516 O O . HIS B 1 76 ? -4.238 1.239 6.164 1 97.31 76 HIS B O 1
ATOM 1522 N N . MET B 1 77 ? -3.578 0.262 4.238 1 97.12 77 MET B N 1
ATOM 1523 C CA . MET B 1 77 ? -3.365 1.564 3.613 1 97.12 77 MET B CA 1
ATOM 1524 C C . MET B 1 77 ? -4.672 2.346 3.527 1 97.12 77 MET B C 1
ATOM 1526 O O . MET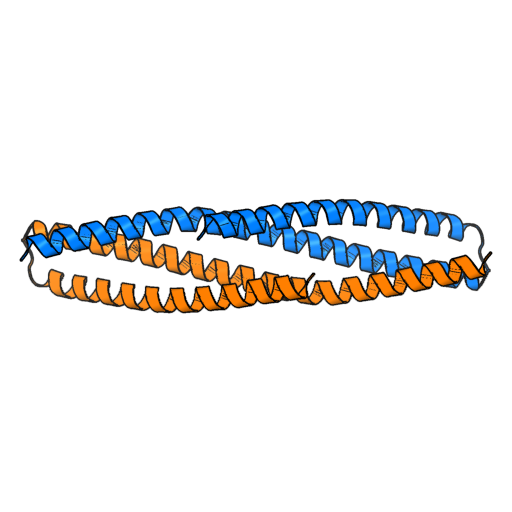 B 1 77 ? -4.695 3.553 3.777 1 97.12 77 MET B O 1
ATOM 1530 N N . VAL B 1 78 ? -5.738 1.73 3.145 1 96.38 78 VAL B N 1
ATOM 1531 C CA . VAL B 1 78 ? -7.039 2.385 3.055 1 96.38 78 VAL B CA 1
ATOM 1532 C C . VAL B 1 78 ? -7.395 3.01 4.402 1 96.38 78 VAL B C 1
ATOM 1534 O O . VAL B 1 78 ? -7.816 4.168 4.465 1 96.38 78 VAL B O 1
ATOM 1537 N N . GLU B 1 79 ? -7.18 2.297 5.496 1 95.12 79 GLU B N 1
ATOM 1538 C CA . GLU B 1 79 ? -7.492 2.785 6.836 1 95.12 79 GLU B CA 1
ATOM 1539 C C . GLU B 1 79 ? -6.68 4.031 7.172 1 95.12 79 GLU B C 1
ATOM 1541 O O . GLU B 1 79 ? -7.223 5.016 7.684 1 95.12 79 GLU B O 1
ATOM 1546 N N . ILE B 1 80 ? -5.461 3.926 6.867 1 96.56 80 ILE B N 1
ATOM 1547 C CA . ILE B 1 80 ? -4.559 5.023 7.195 1 96.56 80 ILE B CA 1
ATOM 1548 C C . ILE B 1 80 ? -4.934 6.258 6.379 1 96.56 80 ILE B C 1
ATOM 1550 O O . ILE B 1 80 ? -4.887 7.383 6.883 1 96.56 80 ILE B O 1
ATOM 1554 N N . LEU B 1 81 ? -5.285 6.086 5.145 1 95.56 81 LEU B N 1
ATOM 1555 C CA . LEU B 1 81 ? -5.629 7.195 4.258 1 95.56 81 LEU B CA 1
ATOM 1556 C C . LEU B 1 81 ? -6.938 7.848 4.688 1 95.56 81 LEU B C 1
ATOM 1558 O O . LEU B 1 81 ? -7.125 9.055 4.512 1 95.56 81 LEU B O 1
ATOM 1562 N N . GLU B 1 82 ? -7.848 7.062 5.23 1 93.44 82 GLU B N 1
ATOM 1563 C CA . GLU B 1 82 ? -9.094 7.621 5.742 1 93.44 82 GLU B CA 1
ATOM 1564 C C . GLU B 1 82 ? -8.844 8.562 6.918 1 93.44 82 GLU B C 1
ATOM 1566 O O . GLU B 1 82 ? -9.492 9.602 7.039 1 93.44 82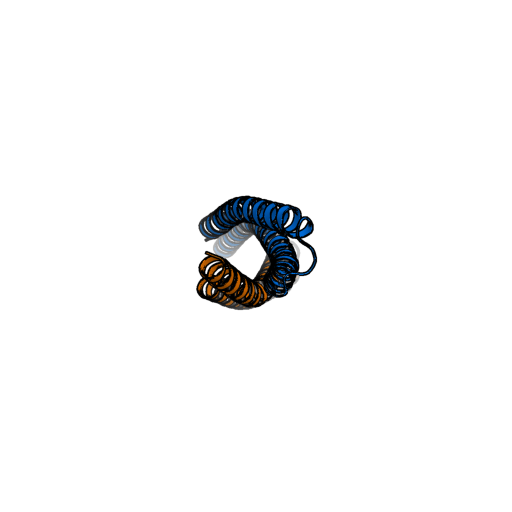 GLU B O 1
ATOM 1571 N N . VAL B 1 83 ? -7.926 8.227 7.734 1 94.06 83 VAL B N 1
ATOM 1572 C CA . VAL B 1 83 ? -7.535 9.078 8.852 1 94.06 83 VAL B CA 1
ATOM 1573 C C . VAL B 1 83 ? -6.852 10.336 8.32 1 94.06 83 VAL B C 1
ATOM 1575 O O . VAL B 1 83 ? -7.066 11.43 8.852 1 94.06 83 VAL B O 1
ATOM 1578 N N . ASP B 1 84 ? -6.113 10.164 7.289 1 93.75 84 ASP B N 1
ATOM 1579 C CA . ASP B 1 84 ? -5.359 11.25 6.676 1 93.75 84 ASP B CA 1
ATOM 1580 C C . ASP B 1 84 ? -6.277 12.414 6.301 1 93.75 84 ASP B C 1
ATOM 1582 O O . ASP B 1 84 ? -5.941 13.578 6.531 1 93.75 84 ASP B O 1
ATOM 1586 N N . TYR B 1 85 ? -7.395 12.062 5.805 1 86.88 85 TYR B N 1
ATOM 1587 C CA . TYR B 1 85 ? -8.336 13.078 5.355 1 86.88 85 TYR B CA 1
ATOM 1588 C C . TYR B 1 85 ? -8.805 13.945 6.52 1 86.88 85 TYR B C 1
ATOM 1590 O O . TYR B 1 85 ? -8.867 15.172 6.402 1 86.88 85 TYR B O 1
ATOM 1598 N N . HIS B 1 86 ? -9.086 13.344 7.574 1 90.81 86 HIS B N 1
ATOM 1599 C CA . HIS B 1 86 ? -9.539 14.062 8.758 1 90.81 86 HIS B CA 1
ATOM 1600 C C . HIS B 1 86 ? -8.43 14.961 9.312 1 90.81 86 HIS B C 1
ATOM 1602 O O . HIS B 1 86 ? -8.672 16.125 9.648 1 90.81 86 HIS B O 1
ATOM 1608 N N . LEU B 1 87 ? -7.262 14.469 9.406 1 95.31 87 LEU B N 1
ATOM 1609 C CA . LEU B 1 87 ? -6.133 15.227 9.938 1 95.31 87 LEU B CA 1
ATOM 1610 C C . LEU B 1 87 ? -5.844 16.453 9.07 1 95.31 87 LEU B C 1
ATOM 1612 O O . LEU B 1 87 ? -5.648 17.547 9.594 1 95.31 87 LEU B O 1
ATOM 1616 N N . GLU B 1 88 ? -5.879 16.297 7.809 1 93.12 88 GLU B N 1
ATOM 1617 C CA . GLU B 1 88 ? -5.637 17.406 6.895 1 93.12 88 GLU B CA 1
ATOM 1618 C C . GLU B 1 88 ? -6.691 18.484 7.059 1 93.12 88 GLU B C 1
ATOM 1620 O O . GLU B 1 88 ? -6.375 19.688 7.02 1 93.12 88 GLU B O 1
ATOM 1625 N N . SER B 1 89 ? -7.91 18 7.215 1 91.88 89 SER B N 1
ATOM 1626 C CA . SER B 1 89 ? -9.008 18.953 7.383 1 91.88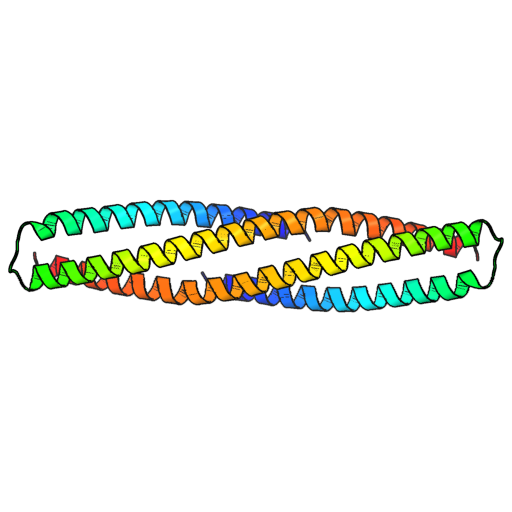 89 SER B CA 1
ATOM 1627 C C . SER B 1 89 ? -8.836 19.75 8.664 1 91.88 89 SER B C 1
ATOM 1629 O O . SER B 1 89 ? -9.023 20.969 8.664 1 91.88 89 SER B O 1
ATOM 1631 N N . GLU B 1 90 ? -8.492 19.078 9.742 1 94.62 90 GLU B N 1
ATOM 1632 C CA . GLU B 1 90 ? -8.281 19.766 11.023 1 94.62 90 GLU B CA 1
ATOM 1633 C C . GLU B 1 90 ? -7.125 20.75 10.938 1 94.62 90 GLU B C 1
ATOM 1635 O O . GLU B 1 90 ? -7.238 21.891 11.406 1 94.62 90 GLU B O 1
ATOM 1640 N N . ILE B 1 91 ? -6.074 20.359 10.359 1 96.06 91 ILE B N 1
ATOM 1641 C CA . ILE B 1 91 ? -4.898 21.203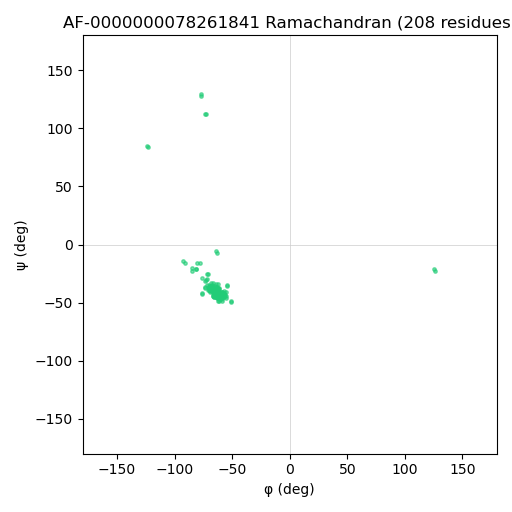 10.219 1 96.06 91 ILE B CA 1
ATOM 1642 C C . ILE B 1 91 ? -5.246 22.438 9.398 1 96.06 91 ILE B C 1
ATOM 1644 O O . ILE B 1 91 ? -4.891 23.562 9.773 1 96.06 91 ILE B O 1
ATOM 1648 N N . ALA B 1 92 ? -5.93 22.25 8.328 1 94.44 92 ALA B N 1
ATOM 1649 C CA . ALA B 1 92 ? -6.34 23.359 7.488 1 94.44 92 ALA B CA 1
ATOM 1650 C C . ALA B 1 92 ? -7.203 24.359 8.273 1 94.44 92 ALA B C 1
ATOM 1652 O O . ALA B 1 92 ? -7.031 25.562 8.148 1 94.44 92 ALA B O 1
ATOM 1653 N N . GLY B 1 93 ? -8.141 23.844 9.023 1 93.88 93 GLY B N 1
ATOM 1654 C CA . GLY B 1 93 ? -8.977 24.703 9.859 1 93.88 93 GLY B CA 1
ATOM 1655 C C . GLY B 1 93 ? -8.188 25.516 10.859 1 93.88 93 GLY B C 1
ATOM 1656 O O . GLY B 1 93 ? -8.422 26.719 11.016 1 93.88 93 GLY B O 1
ATOM 1657 N N . LEU B 1 94 ? -7.266 24.906 11.461 1 94.62 94 LEU B N 1
ATOM 1658 C CA . LEU B 1 94 ? -6.449 25.578 12.469 1 94.62 94 LEU B CA 1
ATOM 1659 C C . LEU B 1 94 ? -5.527 26.609 11.82 1 94.62 94 LEU B C 1
ATOM 1661 O O . LEU B 1 94 ? -5.297 27.688 12.383 1 94.62 94 LEU B O 1
ATOM 1665 N N . GLN B 1 95 ? -5.043 26.312 10.711 1 92.31 95 GLN B N 1
ATOM 1666 C CA . GLN B 1 95 ? -4.195 27.25 9.984 1 92.31 95 GLN B CA 1
ATOM 1667 C C . GLN B 1 95 ? -4.988 28.484 9.555 1 92.31 95 GLN B C 1
ATOM 1669 O O . GLN B 1 95 ? -4.484 29.609 9.625 1 92.31 95 GLN B O 1
ATOM 1674 N N . LEU B 1 96 ? -6.156 28.234 9.117 1 92.5 96 LEU B N 1
ATOM 1675 C CA . LEU B 1 96 ? -7.027 29.344 8.742 1 92.5 96 LEU B CA 1
ATOM 1676 C C . LEU B 1 96 ? -7.324 30.234 9.945 1 92.5 96 LEU B C 1
ATOM 1678 O O . LEU B 1 96 ? -7.258 31.453 9.852 1 92.5 96 LEU B O 1
ATOM 1682 N N . GLU B 1 97 ? -7.613 29.672 11.062 1 90.25 97 GLU B N 1
ATOM 1683 C CA . GLU B 1 97 ? -7.875 30.422 12.289 1 90.25 97 GLU B CA 1
ATOM 1684 C C . GLU B 1 97 ? -6.648 31.219 12.719 1 90.25 97 GLU B C 1
ATOM 1686 O O . GLU B 1 97 ? -6.773 32.375 13.133 1 90.25 97 GLU B O 1
ATOM 1691 N N . ARG B 1 98 ? -5.547 30.625 12.516 1 86.25 98 ARG B N 1
ATOM 1692 C CA . ARG B 1 98 ? -4.297 31.297 12.844 1 86.25 98 ARG B CA 1
ATOM 1693 C C . ARG B 1 98 ? -4.094 32.531 11.969 1 86.25 98 ARG B C 1
ATOM 1695 O O . ARG B 1 98 ? -3.689 33.594 12.461 1 86.25 98 ARG B O 1
ATOM 1702 N N . GLN B 1 99 ? -4.41 32.406 10.789 1 86.25 99 GLN B N 1
ATOM 1703 C CA . GLN B 1 99 ? -4.266 33.531 9.859 1 86.25 99 GLN B CA 1
ATOM 1704 C C . GLN B 1 99 ? -5.25 34.656 10.18 1 86.25 99 GLN B C 1
ATOM 1706 O O . GLN B 1 99 ? -4.887 35.812 10.156 1 86.25 99 GLN B O 1
ATOM 1711 N N . ILE B 1 100 ? -6.434 34.344 10.602 1 86.81 100 ILE B N 1
ATOM 1712 C CA . ILE B 1 100 ? -7.469 35.312 10.945 1 86.81 100 ILE B CA 1
ATOM 1713 C C . ILE B 1 100 ? -7.059 36.062 12.203 1 86.81 100 ILE B C 1
ATOM 1715 O O . ILE B 1 100 ? -7.18 37.312 12.258 1 86.81 100 ILE B O 1
ATOM 1719 N N . LEU B 1 101 ? -6.48 35.406 13.141 1 82.81 101 LEU B N 1
ATOM 1720 C CA . LEU B 1 101 ? -6.074 36.031 14.391 1 82.81 101 LEU B CA 1
ATOM 1721 C C . LEU B 1 101 ? -4.867 36.938 14.18 1 82.81 101 LEU B C 1
ATOM 1723 O O . LEU B 1 101 ? -4.762 37.969 14.812 1 82.81 101 LEU B O 1
ATOM 1727 N N . ARG B 1 102 ? -4.059 36.625 13.266 1 79.19 102 ARG B N 1
ATOM 1728 C CA . ARG B 1 102 ? -2.891 37.438 12.961 1 79.19 102 ARG B CA 1
ATOM 1729 C C . ARG B 1 102 ? -3.291 38.719 12.234 1 79.19 102 ARG B C 1
ATOM 1731 O O . ARG B 1 102 ? -2.732 39.781 12.484 1 79.19 102 ARG B O 1
ATOM 1738 N N . ASP B 1 103 ? -4.219 38.656 11.438 1 78.12 103 ASP B N 1
ATOM 1739 C CA . ASP B 1 103 ? -4.684 39.812 10.672 1 78.12 103 ASP B CA 1
ATOM 1740 C C . ASP B 1 103 ? -5.434 40.812 11.57 1 78.12 103 ASP B C 1
ATOM 1742 O O . ASP B 1 103 ? -5.426 42 11.312 1 78.12 103 ASP B O 1
ATOM 1746 N N . HIS B 1 104 ? -5.977 40.312 12.617 1 74.38 104 HIS B N 1
ATOM 1747 C CA . HIS B 1 104 ? -6.711 41.188 13.523 1 74.38 104 HIS B CA 1
ATOM 1748 C C . HIS B 1 104 ? -5.773 41.844 14.516 1 74.38 104 HIS B C 1
ATOM 1750 O O . HIS B 1 104 ? -6.148 42.844 15.156 1 74.38 104 HIS B O 1
ATOM 1756 N N . ARG B 1 105 ? -4.598 41.25 14.703 1 65.69 105 ARG B N 1
ATOM 1757 C CA . ARG B 1 105 ? -3.623 41.875 15.586 1 65.69 105 ARG B CA 1
ATOM 1758 C C . ARG B 1 105 ? -2.875 43 14.867 1 65.69 105 ARG B C 1
ATOM 1760 O O . ARG B 1 105 ? -2.18 43.781 15.5 1 65.69 105 ARG B O 1
ATOM 1767 N N . CYS B 1 106 ? -2.973 43 13.617 1 51.44 106 CYS B N 1
ATOM 1768 C CA . CYS B 1 106 ? -2.438 44.188 12.938 1 51.44 106 CYS B CA 1
ATOM 1769 C C . CYS B 1 106 ? -3.475 45.281 12.883 1 51.44 106 CYS B C 1
ATOM 1771 O O . CYS B 1 106 ? -4.676 45.031 12.859 1 51.44 106 CYS B O 1
#

Nearest PDB structures (foldseek):
  6ixe-assembly1_A  TM=7.204E-01  e=1.491E+00  Homo sapiens
  4mu6-assembly1_A  TM=5.201E-01  e=6.550E-01  Legionella pneumophila subsp. pneumophila str. Philadelphia 1
  3na7-assembly1_A  TM=4.541E-01  e=6.148E-01  Helicobacter pylori NCTC 11638
  8auc-assembly3_A  TM=6.906E-01  e=9.948E+00  Corynebacterium glutamicum ATCC 13032
  6ixf-assembly1_A  TM=4.902E-01  e=5.629E+00  Homo sapiens

Foldseek 3Di:
DLVVLLVVLVVLLVVLVVVLVVLVVVLVVLVVLLVVLVVDPDPPVSVVSNVVSVVVNVVSVVVSVVSVVSNVVSVVSSVVSVVVVVVVVVVVVVVVVVVVVVVVVD/DLVVLLVVLVVLLVVLVVVLVVLVVVLVVLVVLLVVLVVDPDPPVSVVSNVVSVVVNVVSVVVSVVSVVSNVVSVVSSVVSVVVVVVVVVVVVVVVVVVVVVVVVD